Protein AF-A0A7K3WC12-F1 (afdb_monomer)

pLDDT: mean 88.36, std 10.55, range [50.47, 97.44]

Structure (mmCIF, N/CA/C/O backbone):
data_AF-A0A7K3WC12-F1
#
_entry.id   AF-A0A7K3WC12-F1
#
loop_
_atom_site.group_PDB
_atom_site.id
_atom_site.type_symbol
_atom_site.label_atom_id
_atom_site.label_alt_id
_atom_site.label_comp_id
_atom_site.label_asym_id
_atom_site.label_entity_id
_atom_site.label_seq_id
_atom_site.pdbx_PDB_ins_code
_atom_site.Cartn_x
_atom_site.Cartn_y
_atom_site.Cartn_z
_atom_site.occupancy
_atom_site.B_iso_or_equiv
_atom_site.auth_seq_id
_atom_site.auth_comp_id
_atom_site.auth_asym_id
_atom_site.auth_atom_id
_atom_site.pdbx_PDB_model_num
ATOM 1 N N . MET A 1 1 ? 76.749 43.448 -4.462 1.00 50.47 1 MET A N 1
ATOM 2 C CA . MET A 1 1 ? 75.385 42.996 -4.121 1.00 50.47 1 MET A CA 1
ATOM 3 C C . MET A 1 1 ? 74.668 42.726 -5.432 1.00 50.47 1 MET A C 1
ATOM 5 O O . MET A 1 1 ? 74.501 43.660 -6.201 1.00 50.47 1 MET A O 1
ATOM 9 N N . LEU A 1 2 ? 74.403 41.456 -5.745 1.00 51.81 2 LEU A N 1
ATOM 10 C CA . LEU A 1 2 ? 73.801 41.015 -7.010 1.00 51.81 2 LEU A CA 1
ATOM 11 C C . LEU A 1 2 ? 72.285 40.880 -6.825 1.00 51.81 2 LEU A C 1
ATOM 13 O O . LEU A 1 2 ? 71.835 40.265 -5.861 1.00 51.81 2 LEU A O 1
ATOM 17 N N . GLN A 1 3 ? 71.528 41.501 -7.725 1.00 65.56 3 GLN A N 1
ATOM 18 C CA . GLN A 1 3 ? 70.068 41.527 -7.736 1.00 65.56 3 GLN A CA 1
ATOM 19 C C . GLN A 1 3 ? 69.536 40.199 -8.311 1.00 65.56 3 GLN A C 1
ATOM 21 O O . GLN A 1 3 ? 70.023 39.779 -9.363 1.00 65.56 3 GLN A O 1
ATOM 26 N N . PRO A 1 4 ? 68.597 39.505 -7.641 1.00 61.81 4 PRO A N 1
ATOM 27 C CA . PRO A 1 4 ? 68.064 38.240 -8.140 1.00 61.81 4 PRO A CA 1
ATOM 28 C C . PRO A 1 4 ? 67.164 38.459 -9.374 1.00 61.81 4 PRO A C 1
ATOM 30 O O . PRO A 1 4 ? 66.488 39.490 -9.453 1.00 61.81 4 PRO A O 1
ATOM 33 N N . PRO A 1 5 ? 67.151 37.516 -10.336 1.00 66.31 5 PRO A N 1
ATOM 34 C CA . PRO A 1 5 ? 66.331 37.613 -11.541 1.00 66.31 5 PRO A CA 1
ATOM 35 C C . PRO A 1 5 ? 64.835 37.461 -11.228 1.00 66.31 5 PRO A C 1
ATOM 37 O O . PRO A 1 5 ? 64.445 36.773 -10.284 1.00 66.31 5 PRO A O 1
ATOM 40 N N . ALA A 1 6 ? 64.004 38.133 -12.027 1.00 66.31 6 ALA A N 1
ATOM 41 C CA . ALA A 1 6 ? 62.548 38.119 -11.911 1.00 66.31 6 ALA A CA 1
ATOM 42 C C . ALA A 1 6 ? 61.955 36.742 -12.284 1.00 66.31 6 ALA A C 1
ATOM 44 O O . ALA A 1 6 ? 62.493 36.080 -13.173 1.00 66.31 6 ALA A O 1
ATOM 45 N N . PRO A 1 7 ? 60.853 36.311 -11.640 1.00 71.38 7 PRO A N 1
ATOM 46 C CA . PRO A 1 7 ? 60.222 35.026 -11.927 1.00 71.38 7 PRO A CA 1
ATOM 47 C C . PRO A 1 7 ? 59.546 35.029 -13.306 1.00 71.38 7 PRO A C 1
ATOM 49 O O . PRO A 1 7 ? 58.719 35.893 -13.605 1.00 71.38 7 PRO A O 1
ATOM 52 N N . GLU A 1 8 ? 59.888 34.039 -14.133 1.00 69.06 8 GLU A N 1
ATOM 53 C CA . GLU A 1 8 ? 59.203 33.747 -15.393 1.00 69.06 8 GLU A CA 1
ATOM 54 C C . GLU A 1 8 ? 57.738 33.382 -15.116 1.00 69.06 8 GLU A C 1
ATOM 56 O O . GLU A 1 8 ? 57.429 32.500 -14.313 1.00 69.06 8 GLU A O 1
ATOM 61 N N . SER A 1 9 ? 56.823 34.095 -15.771 1.00 70.19 9 SER A N 1
ATOM 62 C CA . SER A 1 9 ? 55.391 33.812 -15.708 1.00 70.19 9 SER A CA 1
ATOM 63 C C . SER A 1 9 ? 55.105 32.528 -16.482 1.00 70.19 9 SER A C 1
ATOM 65 O O . SER A 1 9 ? 55.283 32.484 -17.698 1.00 70.19 9 SER A O 1
ATOM 67 N N . LEU A 1 10 ? 54.686 31.478 -15.774 1.00 71.25 10 LEU A N 1
ATOM 68 C CA . LEU A 1 10 ? 54.249 30.233 -16.399 1.00 71.25 10 LEU A CA 1
ATOM 69 C C . LEU A 1 10 ? 52.965 30.481 -17.214 1.00 71.25 10 LEU A C 1
ATOM 71 O O . LEU A 1 10 ? 52.071 31.177 -16.726 1.00 71.25 10 LEU A O 1
ATOM 75 N N . PRO A 1 11 ? 52.849 29.920 -18.430 1.00 68.62 11 PRO A N 1
ATOM 76 C CA . PRO A 1 11 ? 51.635 30.019 -19.228 1.00 68.62 11 PRO A CA 1
ATOM 77 C C . PRO A 1 11 ? 50.476 29.317 -18.512 1.00 68.62 11 PRO A C 1
ATOM 79 O O . PRO A 1 11 ? 50.584 28.158 -18.109 1.00 68.62 11 PRO A O 1
ATOM 82 N N . THR A 1 12 ? 49.363 30.031 -18.348 1.00 66.75 12 THR A N 1
ATOM 83 C CA . THR A 1 12 ? 48.104 29.471 -17.851 1.00 66.75 12 THR A CA 1
ATOM 84 C C . THR A 1 12 ? 47.630 28.404 -18.842 1.00 66.75 12 THR A C 1
ATOM 86 O O . THR A 1 12 ? 47.512 28.723 -20.026 1.00 66.75 12 THR A O 1
ATOM 89 N N . PRO A 1 13 ? 47.375 27.153 -18.417 1.00 66.75 13 PRO A N 1
ATOM 90 C CA . PRO A 1 13 ? 46.827 26.148 -19.314 1.00 66.75 13 PRO A CA 1
ATOM 91 C C . PRO A 1 13 ? 45.463 26.624 -19.819 1.00 66.75 13 PRO A C 1
ATOM 93 O O . PRO A 1 13 ? 44.580 26.963 -19.0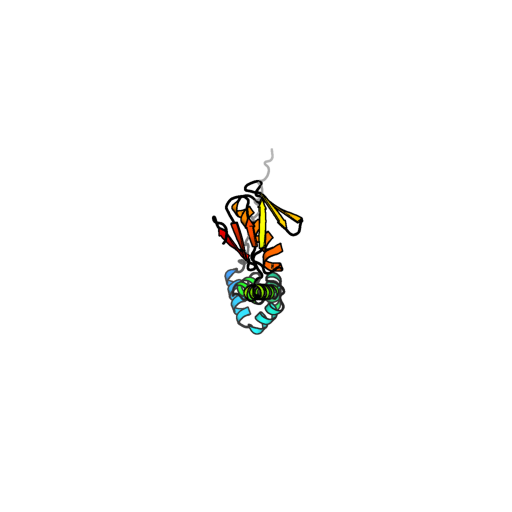30 1.00 66.75 13 PRO A O 1
ATOM 96 N N . ASP A 1 14 ? 45.339 26.670 -21.140 1.00 66.00 14 ASP A N 1
ATOM 97 C CA . ASP A 1 14 ? 44.101 26.906 -21.869 1.00 66.00 14 ASP A CA 1
ATOM 98 C C . ASP A 1 14 ? 43.125 25.764 -21.539 1.00 66.00 14 ASP A C 1
ATOM 100 O O . ASP A 1 14 ? 43.215 24.664 -22.088 1.00 66.00 14 ASP A O 1
ATOM 104 N N . ARG A 1 15 ? 42.246 25.996 -20.554 1.00 59.75 15 ARG A N 1
ATOM 105 C CA . ARG A 1 15 ? 41.078 25.152 -20.275 1.00 59.75 15 ARG A CA 1
ATOM 106 C C . ARG A 1 15 ? 40.041 25.406 -21.363 1.00 59.75 15 ARG A C 1
ATOM 108 O O . ARG A 1 15 ? 39.028 26.063 -21.143 1.00 59.75 15 ARG A O 1
ATOM 115 N N . SER A 1 16 ? 40.313 24.881 -22.547 1.00 61.09 16 SER A N 1
ATOM 116 C CA . SER A 1 16 ? 39.259 24.529 -23.487 1.00 61.09 16 SER A CA 1
ATOM 117 C C . SER A 1 16 ? 38.594 23.261 -22.948 1.00 61.09 16 SER A C 1
ATOM 119 O O . SER A 1 16 ? 38.907 22.151 -23.373 1.00 61.09 16 SER A O 1
ATOM 121 N N . ASP A 1 17 ? 37.760 23.433 -21.920 1.00 60.09 17 ASP A N 1
ATOM 122 C CA . ASP A 1 17 ? 36.864 22.396 -21.424 1.00 60.09 17 ASP A CA 1
ATOM 123 C C . ASP A 1 17 ? 35.842 22.130 -22.544 1.00 60.09 17 ASP A C 1
ATOM 125 O O . ASP A 1 17 ? 34.845 22.838 -22.687 1.00 60.09 17 ASP A O 1
ATOM 129 N N . ASP A 1 18 ? 36.141 21.144 -23.396 1.00 62.31 18 ASP A N 1
ATOM 130 C CA . ASP A 1 18 ? 35.219 20.542 -24.367 1.00 62.31 18 ASP A CA 1
ATOM 131 C C . ASP A 1 18 ? 34.177 19.718 -23.590 1.00 62.31 18 ASP A C 1
ATOM 133 O O . ASP A 1 18 ? 34.143 18.486 -23.601 1.00 62.31 18 ASP A O 1
ATOM 137 N N . GLU A 1 19 ? 33.389 20.418 -22.774 1.00 65.62 19 GLU A N 1
ATOM 138 C CA . GLU A 1 19 ? 32.338 19.845 -21.953 1.00 65.62 19 GLU A CA 1
ATOM 139 C C . GLU A 1 19 ? 31.161 19.558 -22.883 1.00 65.62 19 GLU A C 1
ATOM 141 O O . GLU A 1 19 ? 30.317 20.414 -23.153 1.00 65.62 19 GLU A O 1
ATOM 146 N N . THR A 1 20 ? 31.148 18.344 -23.444 1.00 73.00 20 THR A N 1
ATOM 147 C CA . THR A 1 20 ? 29.985 17.845 -24.180 1.00 73.00 20 THR A CA 1
ATOM 148 C C . THR A 1 20 ? 28.775 17.998 -23.257 1.00 73.00 20 THR A C 1
ATOM 150 O O . THR A 1 20 ? 28.777 17.404 -22.173 1.00 73.00 20 THR A O 1
ATOM 153 N N . PRO A 1 21 ? 27.766 18.811 -23.627 1.00 73.69 21 PRO A N 1
ATOM 154 C CA . PRO A 1 21 ? 26.643 19.075 -22.748 1.00 73.69 21 PRO A CA 1
ATOM 155 C C . PRO A 1 21 ? 25.964 17.751 -22.416 1.00 73.69 21 PRO A C 1
ATOM 157 O O . PRO A 1 21 ? 25.698 16.940 -23.307 1.00 73.69 21 PRO A O 1
ATOM 160 N N . ALA A 1 22 ? 25.710 17.530 -21.126 1.00 76.75 22 ALA A N 1
ATOM 161 C CA . ALA A 1 22 ? 24.978 16.356 -20.681 1.00 76.75 22 ALA A CA 1
ATOM 162 C C . ALA A 1 22 ? 23.647 16.260 -21.456 1.00 76.75 22 ALA A C 1
ATOM 164 O O . ALA A 1 22 ? 22.996 17.291 -21.669 1.00 76.75 22 ALA A O 1
ATOM 165 N N . PRO A 1 23 ? 23.247 15.057 -21.902 1.00 75.69 23 PRO A N 1
ATOM 166 C CA . PRO A 1 23 ? 22.020 14.881 -22.668 1.00 75.69 23 PRO A CA 1
ATOM 167 C C . PRO A 1 23 ? 20.806 15.396 -21.885 1.00 75.69 23 PRO A C 1
ATOM 169 O O . PRO A 1 23 ? 20.717 15.215 -20.669 1.00 75.69 23 PRO A O 1
ATOM 172 N N . ASP A 1 24 ? 19.870 16.044 -22.588 1.00 87.31 24 ASP A N 1
ATOM 173 C CA . ASP A 1 24 ? 18.641 16.569 -21.987 1.00 87.31 24 ASP A CA 1
ATOM 174 C C . ASP A 1 24 ? 17.789 15.402 -21.451 1.00 87.31 24 ASP A C 1
ATOM 176 O O . ASP A 1 24 ? 17.316 14.576 -22.241 1.00 87.31 24 ASP A O 1
ATOM 180 N N . PRO A 1 25 ? 17.544 15.322 -20.129 1.00 85.69 25 PRO A N 1
ATOM 181 C CA . PRO A 1 25 ? 16.776 14.230 -19.538 1.00 85.69 25 PRO A CA 1
ATOM 182 C C . PRO A 1 25 ? 15.335 14.165 -20.064 1.00 85.69 25 PRO A C 1
ATOM 184 O O . PRO A 1 25 ? 14.723 13.099 -20.044 1.00 85.69 25 PRO A O 1
ATOM 187 N N . ARG A 1 26 ? 14.775 15.280 -20.553 1.00 87.12 26 ARG A N 1
ATOM 188 C CA . ARG A 1 26 ? 13.438 15.286 -21.164 1.00 87.12 26 ARG A CA 1
ATOM 189 C C . ARG A 1 26 ? 13.440 14.620 -22.531 1.00 87.12 26 ARG A C 1
ATOM 191 O O . ARG A 1 26 ? 12.538 13.842 -22.815 1.00 87.12 26 ARG A O 1
ATOM 198 N N . ALA A 1 27 ? 14.463 14.879 -23.340 1.00 87.75 27 ALA A N 1
ATOM 199 C CA . ALA A 1 27 ? 14.598 14.252 -24.649 1.00 87.75 27 ALA A CA 1
ATOM 200 C C . ALA A 1 27 ? 14.748 12.728 -24.517 1.00 87.75 27 ALA A C 1
ATOM 202 O O . ALA A 1 27 ? 14.041 11.992 -25.197 1.00 87.75 27 ALA A O 1
ATOM 203 N N . ALA A 1 28 ? 15.579 12.262 -23.576 1.00 86.56 28 ALA A N 1
ATOM 204 C CA . ALA A 1 28 ? 15.744 10.834 -23.289 1.00 86.56 28 ALA A CA 1
ATOM 205 C C . ALA A 1 28 ? 14.435 10.172 -22.816 1.00 86.56 28 ALA A C 1
ATOM 207 O O . ALA A 1 28 ? 14.107 9.054 -23.218 1.00 86.56 28 ALA A O 1
ATOM 208 N N . ARG A 1 29 ? 13.655 10.884 -21.991 1.00 90.38 29 ARG A N 1
ATOM 209 C CA . ARG A 1 29 ? 12.330 10.445 -21.543 1.00 90.38 29 ARG A CA 1
ATOM 210 C C . ARG A 1 29 ? 11.360 10.281 -22.716 1.00 90.38 29 ARG A C 1
ATOM 212 O O . ARG A 1 29 ? 10.725 9.236 -22.838 1.00 90.38 29 ARG A O 1
ATOM 219 N N . ASP A 1 30 ? 11.237 11.304 -23.556 1.00 89.62 30 ASP A N 1
ATOM 220 C CA . ASP A 1 30 ? 10.299 11.302 -24.680 1.00 89.62 30 ASP A CA 1
ATOM 221 C C . ASP A 1 30 ? 10.685 10.251 -25.731 1.00 89.62 30 ASP A C 1
ATOM 223 O O . ASP A 1 30 ? 9.819 9.537 -26.239 1.00 89.62 30 ASP A O 1
ATOM 227 N N . GLU A 1 31 ? 11.982 10.097 -26.005 1.00 89.69 31 GLU A N 1
ATOM 228 C CA . GLU A 1 31 ? 12.508 9.056 -26.888 1.00 89.69 31 GLU A CA 1
ATOM 229 C C . GLU A 1 31 ? 12.169 7.658 -26.371 1.00 89.69 31 GLU A C 1
ATOM 231 O O . GLU A 1 31 ? 11.625 6.847 -27.120 1.00 89.69 31 GLU A O 1
ATOM 236 N N . GLY A 1 32 ? 12.393 7.379 -25.083 1.00 88.69 32 GLY A N 1
ATOM 237 C CA . GLY A 1 32 ? 12.039 6.076 -24.528 1.00 88.69 32 GLY A CA 1
ATOM 238 C C . GLY A 1 32 ? 10.536 5.801 -24.553 1.00 88.69 32 GLY A C 1
ATOM 239 O O . GLY A 1 32 ? 10.135 4.672 -24.837 1.00 88.69 32 GLY A O 1
ATOM 240 N N . VAL A 1 33 ? 9.691 6.823 -24.364 1.00 90.25 33 VAL A N 1
ATOM 241 C CA . VAL A 1 33 ? 8.238 6.678 -24.542 1.00 90.25 33 VAL A CA 1
ATOM 242 C C . VAL A 1 33 ? 7.894 6.312 -25.986 1.00 90.25 33 VAL A C 1
ATOM 244 O O . VAL A 1 33 ? 7.114 5.387 -26.214 1.00 90.25 33 VAL A O 1
ATOM 247 N N . VAL A 1 34 ? 8.477 6.998 -26.970 1.00 93.25 34 VAL A N 1
ATOM 248 C CA . VAL A 1 34 ? 8.249 6.702 -28.392 1.00 93.25 34 VAL A CA 1
ATOM 249 C C . VAL A 1 34 ? 8.720 5.289 -28.742 1.00 93.25 34 VAL A C 1
ATOM 251 O O . VAL A 1 34 ? 7.955 4.536 -29.345 1.00 93.25 34 VAL A O 1
ATOM 254 N N . THR A 1 35 ? 9.927 4.907 -28.322 1.00 91.81 35 THR A N 1
ATOM 255 C CA . THR A 1 35 ? 10.516 3.583 -28.568 1.00 91.81 35 THR A CA 1
ATOM 256 C C . THR A 1 35 ? 9.684 2.471 -27.933 1.00 91.81 35 THR A C 1
ATOM 258 O O . THR A 1 35 ? 9.292 1.528 -28.621 1.00 91.81 35 THR A O 1
ATOM 261 N N . GLY A 1 36 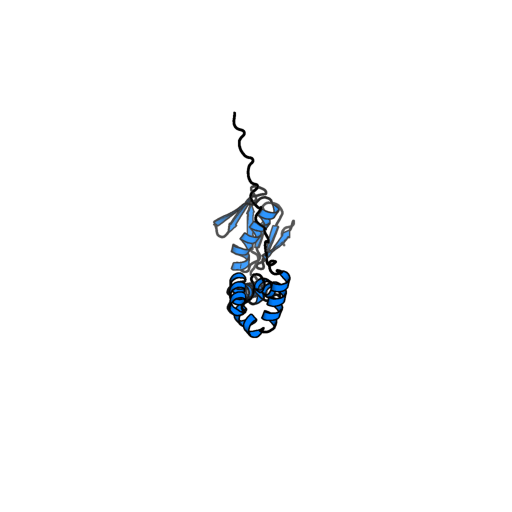? 9.311 2.602 -26.657 1.00 88.88 36 GLY A N 1
ATOM 262 C CA . GLY A 1 36 ? 8.469 1.610 -25.985 1.00 88.88 36 GLY A CA 1
ATOM 263 C C . GLY A 1 36 ? 7.071 1.488 -26.593 1.00 88.88 36 GLY A C 1
ATOM 264 O O . GLY A 1 36 ? 6.528 0.389 -26.692 1.00 88.88 36 GLY A O 1
ATOM 265 N N . LEU A 1 37 ? 6.484 2.593 -27.061 1.00 90.56 37 LEU A N 1
ATOM 266 C CA . LEU A 1 37 ? 5.181 2.567 -27.732 1.00 90.56 37 LEU A CA 1
ATOM 267 C C . LEU A 1 37 ? 5.241 2.101 -29.193 1.00 90.56 37 LEU A C 1
ATOM 269 O O . LEU A 1 37 ? 4.178 1.813 -29.761 1.00 90.56 37 LEU A O 1
ATOM 273 N N . ALA A 1 38 ? 6.427 2.040 -29.800 1.00 93.69 38 ALA A N 1
ATOM 274 C CA . ALA A 1 38 ? 6.636 1.457 -31.121 1.00 93.69 38 ALA A CA 1
ATOM 275 C C . ALA A 1 38 ? 6.632 -0.081 -31.066 1.00 93.69 38 ALA A C 1
ATOM 277 O O . ALA A 1 38 ? 6.081 -0.704 -31.972 1.00 93.69 38 ALA A O 1
ATOM 278 N N . ASP A 1 39 ? 7.138 -0.679 -29.980 1.00 94.56 39 ASP A N 1
ATOM 279 C CA . ASP A 1 39 ? 7.110 -2.129 -29.729 1.00 94.56 39 ASP A CA 1
ATOM 280 C C . ASP A 1 39 ? 6.246 -2.488 -28.503 1.00 94.56 39 ASP A C 1
ATOM 282 O O . ASP A 1 39 ? 6.707 -2.927 -27.445 1.00 94.56 39 ASP A O 1
ATOM 286 N N . ARG A 1 40 ? 4.936 -2.260 -28.644 1.00 92.31 40 ARG A N 1
ATOM 287 C CA . ARG A 1 40 ? 3.967 -2.404 -27.541 1.00 92.31 40 ARG A CA 1
ATOM 288 C C . ARG A 1 40 ? 3.849 -3.834 -27.039 1.00 92.31 40 ARG A C 1
ATOM 290 O O . ARG A 1 40 ? 3.624 -4.037 -25.850 1.00 92.31 40 ARG A O 1
ATOM 297 N N . GLU A 1 41 ? 3.934 -4.808 -27.939 1.00 94.69 41 GLU A N 1
ATOM 298 C CA . GLU A 1 41 ? 3.788 -6.219 -27.583 1.00 94.69 41 GLU A CA 1
ATOM 299 C C . GLU A 1 41 ? 4.947 -6.653 -26.692 1.00 94.69 41 GLU A C 1
ATOM 301 O O . GLU A 1 41 ? 4.712 -7.209 -25.616 1.00 94.69 41 GLU A O 1
ATOM 306 N N . ARG A 1 42 ? 6.181 -6.299 -27.075 1.00 95.69 42 ARG A N 1
ATOM 307 C CA . ARG A 1 42 ? 7.364 -6.586 -26.270 1.00 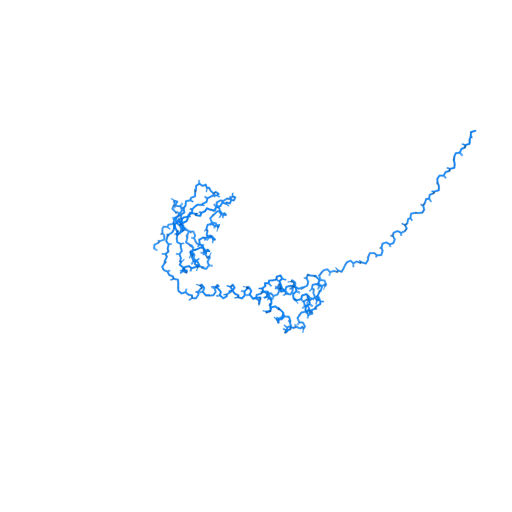95.69 42 ARG A CA 1
ATOM 308 C C . ARG A 1 42 ? 7.351 -5.844 -24.939 1.00 95.69 42 ARG A C 1
ATOM 310 O O . ARG A 1 42 ? 7.635 -6.450 -23.908 1.00 95.69 42 ARG A O 1
ATOM 317 N N . LEU A 1 43 ? 6.976 -4.562 -24.938 1.00 94.12 43 LEU A N 1
ATOM 318 C CA . LEU A 1 43 ? 6.838 -3.770 -23.713 1.00 94.12 43 LEU A CA 1
ATOM 319 C C . LEU A 1 43 ? 5.862 -4.430 -22.726 1.00 94.12 43 LEU A C 1
ATOM 321 O O . LEU A 1 43 ? 6.190 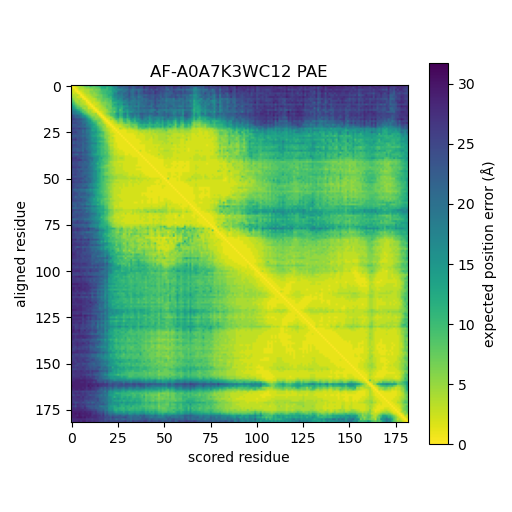-4.608 -21.554 1.00 94.12 43 LEU A O 1
ATOM 325 N N . VAL A 1 44 ? 4.678 -4.834 -23.199 1.00 94.19 44 VAL A N 1
ATOM 326 C CA . VAL A 1 44 ? 3.684 -5.524 -22.365 1.00 94.19 44 VAL A CA 1
ATOM 327 C C . VAL A 1 44 ? 4.228 -6.858 -21.859 1.00 94.19 44 VAL A C 1
ATOM 329 O O . VAL A 1 44 ? 4.078 -7.148 -20.676 1.00 94.19 44 VAL A O 1
ATOM 332 N N . GLU A 1 45 ? 4.886 -7.653 -22.704 1.00 95.94 45 GLU A N 1
ATOM 333 C CA . GLU A 1 45 ? 5.488 -8.928 -22.300 1.00 95.94 45 GLU A CA 1
ATOM 334 C C . GLU A 1 45 ? 6.478 -8.754 -21.136 1.00 95.94 45 GLU A C 1
ATOM 336 O O . GLU A 1 45 ? 6.365 -9.453 -20.126 1.00 95.94 45 GLU A O 1
ATOM 341 N N . LEU A 1 46 ? 7.394 -7.786 -21.244 1.00 96.38 46 LEU A N 1
ATOM 342 C CA . LEU A 1 46 ? 8.385 -7.476 -20.208 1.00 96.38 46 LEU A CA 1
ATOM 343 C C . LEU A 1 46 ? 7.711 -7.077 -18.887 1.00 96.38 46 LEU A C 1
ATOM 345 O O . LEU A 1 46 ? 8.065 -7.587 -17.824 1.00 96.38 46 LEU A O 1
ATOM 349 N N . ILE A 1 47 ? 6.683 -6.225 -18.943 1.00 94.50 47 ILE A N 1
ATOM 350 C CA . ILE A 1 47 ? 5.953 -5.796 -17.742 1.00 94.50 47 ILE A CA 1
ATOM 351 C C . ILE A 1 47 ? 5.169 -6.956 -17.112 1.00 94.50 47 ILE A C 1
ATOM 353 O O . ILE A 1 47 ? 5.092 -7.058 -15.888 1.00 94.50 47 ILE A O 1
ATOM 357 N N . LEU A 1 48 ? 4.584 -7.850 -17.916 1.00 92.62 48 LEU A N 1
ATOM 358 C CA . LEU A 1 48 ? 3.827 -8.993 -17.398 1.00 92.62 48 LEU A CA 1
ATOM 359 C C . LEU A 1 48 ? 4.717 -10.007 -16.661 1.00 92.62 48 LEU A C 1
ATOM 361 O O . LEU A 1 48 ? 4.206 -10.698 -15.772 1.00 92.62 48 LEU A O 1
ATOM 365 N N . GLN A 1 49 ? 6.001 -10.089 -17.028 1.00 94.31 49 GLN A N 1
ATOM 366 C CA . GLN A 1 49 ? 7.027 -10.912 -16.375 1.00 94.31 49 GLN A CA 1
ATOM 367 C C . GLN A 1 49 ? 7.569 -10.274 -15.088 1.00 94.31 49 GLN A C 1
ATOM 369 O O . GLN A 1 49 ? 8.057 -10.985 -14.206 1.00 94.31 49 GLN A O 1
ATOM 374 N N . ALA A 1 50 ? 7.467 -8.951 -14.960 1.00 95.75 50 ALA A N 1
ATOM 375 C CA . ALA A 1 50 ? 7.959 -8.225 -13.803 1.00 95.75 50 ALA A CA 1
ATOM 376 C C . ALA A 1 50 ? 7.167 -8.545 -12.525 1.00 95.75 50 ALA A C 1
ATOM 378 O O . ALA A 1 50 ? 5.933 -8.655 -12.515 1.00 95.75 50 ALA A O 1
ATOM 379 N N . HIS A 1 51 ? 7.902 -8.652 -11.417 1.00 92.56 51 HIS A N 1
ATOM 380 C CA . HIS A 1 51 ? 7.314 -8.894 -10.102 1.00 92.56 51 HIS A CA 1
ATOM 381 C C . HIS A 1 51 ? 6.673 -7.622 -9.537 1.00 92.56 51 HIS A C 1
ATOM 383 O O . HIS A 1 51 ? 5.517 -7.654 -9.124 1.00 92.56 51 HIS A O 1
ATOM 389 N N . ASP A 1 52 ? 7.402 -6.510 -9.589 1.00 91.94 52 ASP A N 1
ATOM 390 C CA . ASP A 1 52 ? 7.051 -5.194 -9.057 1.00 91.94 52 ASP A CA 1
ATOM 391 C C . ASP A 1 52 ? 7.501 -4.075 -10.023 1.00 91.94 52 ASP A C 1
ATOM 393 O O . ASP A 1 52 ? 7.930 -4.350 -11.147 1.00 91.94 52 ASP A O 1
ATOM 397 N N . GLU A 1 53 ? 7.333 -2.811 -9.617 1.00 92.12 53 GLU A N 1
ATOM 398 C CA . GLU A 1 53 ? 7.654 -1.627 -10.433 1.00 92.12 53 GLU A CA 1
ATOM 399 C C . GLU A 1 53 ? 9.163 -1.505 -10.714 1.00 92.12 53 GLU A C 1
ATOM 401 O O . GLU A 1 53 ? 9.539 -1.254 -11.858 1.00 92.12 53 GLU A O 1
ATOM 406 N N . ASP A 1 54 ? 10.023 -1.768 -9.726 1.00 94.00 54 ASP A N 1
ATOM 407 C CA . ASP A 1 54 ? 11.485 -1.656 -9.864 1.00 94.00 54 ASP A CA 1
ATOM 408 C C . ASP A 1 54 ? 12.050 -2.746 -10.792 1.00 94.00 54 ASP A C 1
ATOM 410 O O . ASP A 1 54 ? 12.881 -2.489 -11.673 1.00 94.00 54 ASP A O 1
ATOM 414 N N . HIS A 1 55 ? 11.553 -3.979 -10.652 1.00 95.81 55 HIS A N 1
ATOM 415 C CA . HIS A 1 55 ? 11.883 -5.067 -11.565 1.00 95.81 55 HIS A CA 1
ATOM 416 C C . HIS A 1 55 ? 11.362 -4.773 -12.981 1.00 95.81 55 HIS A C 1
ATOM 418 O O . HIS A 1 55 ? 12.066 -5.042 -13.954 1.00 95.81 55 HIS A O 1
ATOM 424 N N . ALA A 1 56 ? 10.174 -4.171 -13.120 1.00 95.38 56 ALA A N 1
ATOM 425 C CA . ALA A 1 56 ? 9.650 -3.767 -14.424 1.00 95.38 56 ALA A CA 1
ATOM 426 C C . ALA A 1 56 ? 10.531 -2.702 -15.085 1.00 95.38 56 ALA A C 1
ATOM 428 O O . ALA A 1 56 ? 10.845 -2.834 -16.265 1.00 95.38 56 ALA A O 1
ATOM 429 N N . ALA A 1 57 ? 10.970 -1.686 -14.336 1.00 95.06 57 ALA A N 1
ATOM 430 C CA . ALA A 1 57 ? 11.858 -0.646 -14.850 1.00 95.06 57 ALA A CA 1
ATOM 431 C C . ALA A 1 57 ? 13.179 -1.244 -15.353 1.00 95.06 57 ALA A C 1
ATOM 433 O O . ALA A 1 57 ? 13.643 -0.892 -16.439 1.00 95.06 57 ALA A O 1
ATOM 434 N N . THR A 1 58 ? 13.727 -2.216 -14.618 1.00 96.06 58 THR A N 1
ATOM 435 C CA . THR A 1 58 ? 14.942 -2.947 -15.006 1.00 96.06 58 THR A CA 1
ATOM 436 C C . THR A 1 58 ? 14.730 -3.728 -16.308 1.00 96.06 58 THR A C 1
ATOM 438 O O . THR A 1 58 ? 15.458 -3.514 -17.275 1.00 96.06 58 THR A O 1
ATOM 441 N N . LEU A 1 59 ? 13.683 -4.563 -16.387 1.00 96.56 59 LEU A N 1
ATOM 442 C CA . LEU A 1 59 ? 13.385 -5.367 -17.582 1.00 96.56 59 LEU A C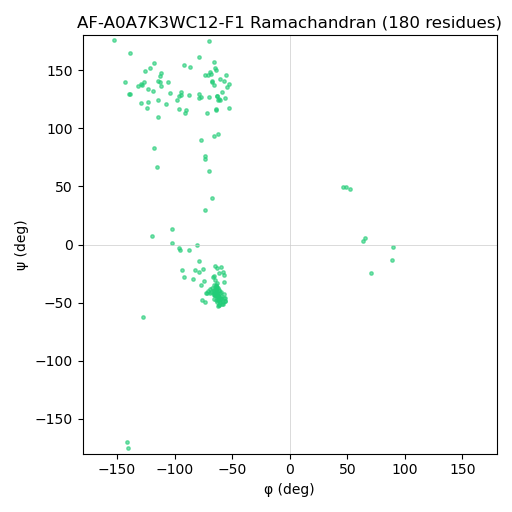A 1
ATOM 443 C C . LEU A 1 59 ? 13.068 -4.518 -18.818 1.00 96.56 59 LEU A C 1
ATOM 445 O O . LEU A 1 59 ? 13.437 -4.896 -19.926 1.00 96.56 59 LEU A O 1
ATOM 449 N N . VAL A 1 60 ? 12.379 -3.388 -18.649 1.00 95.56 60 VAL A N 1
ATOM 450 C CA . VAL A 1 60 ? 12.047 -2.468 -19.747 1.00 95.56 60 VAL A CA 1
ATOM 451 C C . VAL A 1 60 ? 13.289 -1.720 -20.227 1.00 95.56 60 VAL A C 1
ATOM 453 O O . VAL A 1 60 ? 13.482 -1.600 -21.435 1.00 95.56 60 VAL A O 1
ATOM 456 N N . THR A 1 61 ? 14.148 -1.268 -19.308 1.00 96.62 61 THR A N 1
ATOM 457 C CA . THR A 1 61 ? 15.416 -0.608 -19.656 1.00 96.62 61 THR A CA 1
ATOM 458 C C . THR A 1 61 ? 16.313 -1.552 -20.449 1.00 96.62 61 THR A C 1
ATOM 460 O O . THR A 1 61 ? 16.745 -1.210 -21.545 1.00 96.62 61 THR A O 1
ATOM 463 N N . GLU A 1 62 ? 16.541 -2.762 -19.936 1.00 96.12 62 GLU A N 1
ATOM 464 C CA . GLU A 1 62 ? 17.412 -3.753 -20.575 1.00 96.12 62 GLU A CA 1
ATOM 465 C C . GLU A 1 62 ? 16.794 -4.338 -21.852 1.00 96.12 62 GLU A C 1
ATOM 467 O O . GLU A 1 62 ? 17.480 -4.544 -22.850 1.00 96.12 62 GLU A O 1
ATOM 472 N N . GLY A 1 63 ? 15.489 -4.612 -21.838 1.00 95.94 63 GLY A N 1
ATOM 473 C CA . GLY A 1 63 ? 14.795 -5.288 -22.930 1.00 95.94 63 GLY A CA 1
ATOM 474 C C . GLY A 1 63 ? 14.539 -4.416 -24.159 1.00 95.94 63 GLY A C 1
ATOM 475 O O . GLY A 1 63 ? 14.328 -4.973 -25.237 1.00 95.94 63 GLY A O 1
ATOM 476 N N . LEU A 1 64 ? 14.547 -3.088 -24.002 1.00 95.62 64 LEU A N 1
ATOM 477 C CA . LEU A 1 64 ? 14.332 -2.115 -25.079 1.00 95.62 64 LEU A CA 1
ATOM 478 C C . LEU A 1 64 ? 15.529 -1.169 -25.293 1.00 95.62 64 LEU A C 1
ATOM 480 O O . LEU A 1 64 ? 15.406 -0.231 -26.077 1.00 95.62 64 LEU A O 1
ATOM 484 N N . ASP A 1 65 ? 16.658 -1.415 -24.617 1.00 95.56 65 ASP A N 1
ATOM 485 C CA . ASP A 1 65 ? 17.886 -0.604 -24.685 1.00 95.56 65 ASP A CA 1
ATOM 486 C C . ASP A 1 65 ? 17.626 0.895 -24.431 1.00 95.56 65 ASP A C 1
ATOM 488 O O . ASP A 1 65 ? 18.023 1.773 -25.198 1.00 95.56 65 ASP A O 1
ATOM 492 N N . LEU A 1 66 ? 16.871 1.197 -23.367 1.00 93.56 66 LEU A N 1
ATOM 493 C CA . LEU A 1 66 ? 16.466 2.568 -23.052 1.00 93.56 66 LEU A CA 1
ATOM 494 C C . LEU A 1 66 ? 17.512 3.307 -22.216 1.00 93.56 66 LEU A C 1
ATOM 496 O O . LEU A 1 66 ? 18.223 2.732 -21.392 1.00 93.56 66 LEU A O 1
ATOM 500 N N . ALA A 1 67 ? 17.528 4.631 -22.361 1.00 90.69 67 ALA A N 1
ATOM 501 C CA . ALA A 1 67 ? 18.288 5.501 -21.477 1.00 90.69 67 ALA A CA 1
ATOM 502 C C . ALA A 1 67 ? 17.756 5.450 -20.023 1.00 90.69 67 ALA A C 1
ATOM 504 O O . ALA A 1 67 ? 16.551 5.261 -19.809 1.00 90.69 67 ALA A O 1
ATOM 505 N N . PRO A 1 68 ? 18.617 5.690 -19.012 1.00 85.00 68 PRO A N 1
ATOM 506 C CA . PRO A 1 68 ? 18.192 5.764 -17.613 1.00 85.00 68 PRO A CA 1
ATOM 507 C C . PRO A 1 68 ? 17.066 6.788 -17.404 1.00 85.00 68 PRO A C 1
ATOM 509 O O . PRO A 1 68 ? 17.146 7.905 -17.917 1.00 85.00 68 PRO A O 1
ATOM 512 N N . GLY A 1 69 ? 16.027 6.440 -16.639 1.00 84.81 69 GLY A N 1
ATOM 513 C CA . GLY A 1 69 ? 14.885 7.327 -16.375 1.00 84.81 69 GLY A CA 1
ATOM 514 C C . GLY A 1 69 ? 13.743 7.232 -17.399 1.00 84.81 69 GLY A C 1
ATOM 515 O O . GLY A 1 69 ? 12.653 7.760 -17.159 1.00 84.81 69 GLY A O 1
ATOM 516 N N . ALA A 1 70 ? 13.969 6.597 -18.555 1.00 90.56 70 ALA A N 1
ATOM 517 C CA . ALA A 1 70 ? 12.963 6.511 -19.610 1.00 90.56 70 ALA A CA 1
ATOM 518 C C . ALA A 1 70 ? 11.965 5.357 -19.393 1.00 90.56 70 ALA A C 1
ATOM 520 O O . ALA A 1 70 ? 10.791 5.473 -19.757 1.00 90.56 70 ALA A O 1
ATOM 521 N N . ALA A 1 71 ? 12.393 4.272 -18.739 1.00 90.88 71 ALA A N 1
ATOM 522 C CA . ALA A 1 71 ? 11.511 3.171 -18.358 1.00 90.88 71 ALA A CA 1
ATOM 523 C C . ALA A 1 71 ? 10.472 3.606 -17.310 1.00 90.88 71 ALA A C 1
ATOM 525 O O . ALA A 1 71 ? 9.297 3.255 -17.416 1.00 90.88 71 ALA A O 1
ATOM 526 N N . GLU A 1 72 ? 10.863 4.437 -16.345 1.00 90.44 72 GLU A N 1
ATOM 527 C CA . GLU A 1 72 ? 9.975 4.993 -15.324 1.00 90.44 72 GLU A CA 1
ATOM 528 C C . GLU A 1 72 ? 8.854 5.820 -15.966 1.00 90.44 72 GLU A C 1
ATOM 530 O O . GLU A 1 72 ? 7.684 5.679 -15.614 1.00 90.44 72 GLU A O 1
ATOM 535 N N . ALA A 1 73 ? 9.179 6.622 -16.981 1.00 89.75 73 ALA A N 1
ATOM 536 C CA . ALA A 1 73 ? 8.188 7.408 -17.706 1.00 89.75 73 ALA A CA 1
ATOM 537 C C . ALA A 1 73 ? 7.181 6.556 -18.492 1.00 89.75 73 ALA A C 1
ATOM 539 O O . ALA A 1 73 ? 6.008 6.925 -18.576 1.00 89.75 73 ALA A O 1
ATOM 540 N N . LEU A 1 74 ? 7.606 5.412 -19.042 1.00 88.75 74 LEU A N 1
ATOM 541 C CA . LEU A 1 74 ? 6.693 4.430 -19.634 1.00 88.75 74 LEU A CA 1
ATOM 542 C C . LEU A 1 74 ? 5.776 3.816 -18.568 1.00 88.75 74 LEU A C 1
ATOM 544 O O . LEU A 1 74 ? 4.567 3.703 -18.781 1.00 88.75 74 LEU A O 1
ATOM 548 N N . LEU A 1 75 ? 6.318 3.455 -17.403 1.00 89.88 75 LEU A N 1
ATOM 549 C CA . LEU A 1 75 ? 5.545 2.877 -16.298 1.00 89.88 75 LEU A CA 1
ATOM 550 C C . LEU A 1 75 ? 4.517 3.860 -15.713 1.00 89.88 75 LEU A C 1
ATOM 552 O O . LEU A 1 75 ? 3.426 3.437 -15.310 1.00 89.88 75 LEU A O 1
ATOM 556 N N . GLU A 1 76 ? 4.806 5.164 -15.751 1.00 92.19 76 GLU A N 1
ATOM 557 C CA . GLU A 1 76 ? 3.880 6.245 -15.383 1.00 92.19 76 GLU A CA 1
ATOM 558 C C . GLU A 1 76 ? 2.635 6.328 -16.292 1.00 92.19 76 GLU A C 1
ATOM 560 O O . GLU A 1 76 ? 1.593 6.820 -15.846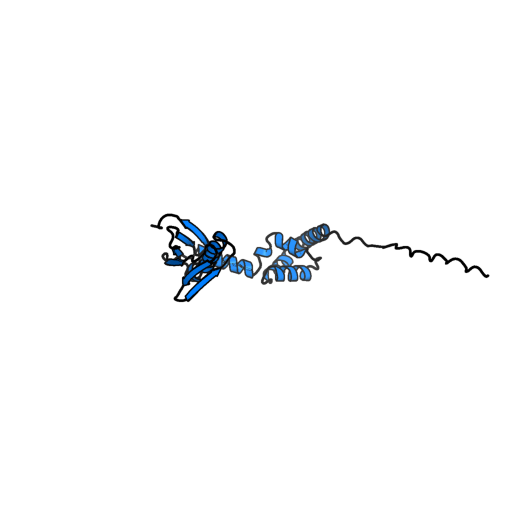 1.00 92.19 76 GLU A O 1
ATOM 565 N N . LEU A 1 77 ? 2.662 5.762 -17.510 1.00 87.19 77 LEU A N 1
ATOM 566 C CA . LEU A 1 77 ? 1.501 5.657 -18.418 1.00 87.19 77 LEU A CA 1
ATOM 567 C C . LEU A 1 77 ? 0.472 4.600 -17.969 1.00 87.19 77 LEU A C 1
ATOM 569 O O . LEU A 1 77 ? -0.212 3.991 -18.788 1.00 87.19 77 LEU A O 1
ATOM 573 N N . GLN A 1 78 ? 0.361 4.362 -16.659 1.00 86.81 78 GLN A N 1
ATOM 574 C CA . GLN A 1 78 ? -0.454 3.318 -16.023 1.00 86.81 78 GLN A CA 1
ATOM 575 C C . GLN A 1 78 ? -0.010 1.880 -16.326 1.00 86.81 78 GLN A C 1
ATOM 577 O O . GLN A 1 78 ? -0.647 0.932 -15.866 1.00 86.81 78 GLN A O 1
ATOM 582 N N . LEU A 1 79 ? 1.107 1.689 -17.027 1.00 84.94 79 LEU A N 1
ATOM 583 C CA . LEU A 1 79 ? 1.619 0.365 -17.372 1.00 84.94 79 LEU A CA 1
ATOM 584 C C . LEU A 1 79 ? 2.069 -0.433 -16.145 1.00 84.94 79 LEU A C 1
ATOM 586 O O . LEU A 1 79 ? 1.920 -1.652 -16.119 1.00 84.94 79 LEU A O 1
ATOM 590 N N . LYS A 1 80 ? 2.487 0.238 -15.069 1.00 83.88 80 LYS A N 1
ATOM 591 C CA . LYS A 1 80 ? 2.800 -0.425 -13.795 1.00 83.88 80 LYS A CA 1
ATOM 592 C C . LYS A 1 80 ? 1.640 -1.193 -13.156 1.00 83.88 80 LYS A C 1
ATOM 594 O O . LYS A 1 80 ? 1.872 -2.096 -12.352 1.00 83.88 80 LYS A O 1
ATOM 599 N N . GLN A 1 81 ? 0.396 -0.891 -13.545 1.00 84.12 81 GLN A N 1
ATOM 600 C CA . GLN A 1 81 ? -0.780 -1.657 -13.117 1.00 84.12 81 GLN A CA 1
ATOM 601 C C . GLN A 1 81 ? -0.765 -3.100 -13.639 1.00 84.12 81 GLN A C 1
ATOM 603 O O . GLN A 1 81 ? -1.465 -3.958 -13.106 1.00 84.12 81 GLN A O 1
ATOM 608 N N . LEU A 1 82 ? 0.039 -3.374 -14.668 1.00 88.12 82 LEU A N 1
ATOM 609 C CA . LEU A 1 82 ? 0.167 -4.690 -15.271 1.00 88.12 82 LEU A CA 1
ATOM 610 C C . LEU A 1 82 ? 1.214 -5.570 -14.584 1.00 88.12 82 LEU A C 1
ATOM 612 O O . LEU A 1 82 ? 1.307 -6.727 -14.966 1.00 88.12 82 LEU A O 1
ATOM 616 N N . THR A 1 83 ? 1.975 -5.092 -13.596 1.00 89.25 83 THR A N 1
ATOM 617 C CA . THR A 1 83 ? 2.952 -5.925 -12.862 1.00 89.25 83 THR A CA 1
ATOM 618 C C . THR A 1 83 ? 2.267 -7.028 -12.048 1.00 89.25 83 THR A C 1
ATOM 620 O O . THR A 1 83 ? 1.087 -6.919 -11.698 1.00 89.25 83 THR A O 1
ATOM 623 N N . TYR A 1 84 ? 2.985 -8.110 -11.723 1.00 89.00 84 TYR A N 1
ATOM 624 C CA . TYR A 1 84 ? 2.416 -9.198 -10.921 1.00 89.00 84 TYR A CA 1
ATOM 625 C C . TYR A 1 84 ? 1.898 -8.714 -9.559 1.00 89.00 84 TYR A C 1
ATOM 627 O O . TYR A 1 84 ? 0.741 -8.985 -9.231 1.00 89.00 84 TYR A O 1
ATOM 635 N N . ALA A 1 85 ? 2.719 -7.983 -8.796 1.00 84.31 85 ALA A N 1
ATOM 636 C CA . ALA A 1 85 ? 2.365 -7.487 -7.469 1.00 84.31 85 ALA A CA 1
ATOM 637 C C . ALA A 1 85 ? 1.088 -6.643 -7.517 1.00 84.31 85 ALA A C 1
ATOM 639 O O . ALA A 1 85 ? 0.154 -6.893 -6.757 1.00 84.31 85 ALA A O 1
ATOM 640 N N . ARG A 1 86 ? 0.985 -5.719 -8.480 1.00 87.31 86 ARG A N 1
ATOM 641 C CA . ARG A 1 86 ? -0.186 -4.847 -8.574 1.00 87.31 86 ARG A CA 1
ATOM 642 C C . ARG A 1 86 ? -1.454 -5.593 -8.989 1.00 87.31 86 ARG A C 1
ATOM 644 O O . ARG A 1 86 ? -2.526 -5.329 -8.447 1.00 87.31 86 ARG A O 1
ATOM 651 N N . ARG A 1 87 ? -1.356 -6.564 -9.903 1.00 88.69 87 ARG A N 1
ATOM 652 C CA . ARG A 1 87 ? -2.496 -7.434 -10.242 1.00 88.69 87 ARG A CA 1
ATOM 653 C C . ARG A 1 87 ? -2.942 -8.270 -9.042 1.00 88.69 87 ARG A C 1
ATOM 655 O O . ARG A 1 87 ? -4.143 -8.407 -8.835 1.00 88.69 87 ARG A O 1
ATOM 662 N N . ALA A 1 88 ? -2.004 -8.813 -8.264 1.00 87.44 88 ALA A N 1
ATOM 663 C CA . ALA A 1 88 ? -2.317 -9.573 -7.055 1.00 87.44 88 ALA A CA 1
ATOM 664 C C . ALA A 1 88 ? -3.045 -8.699 -6.020 1.00 87.44 88 ALA A C 1
ATOM 666 O O . ALA A 1 88 ? -4.094 -9.096 -5.520 1.00 87.44 88 ALA A O 1
ATOM 667 N N . GLU A 1 89 ? -2.570 -7.471 -5.789 1.00 87.12 89 GLU A N 1
ATOM 668 C CA . GLU A 1 89 ? -3.257 -6.495 -4.935 1.00 87.12 89 GLU A CA 1
ATOM 669 C C . GLU A 1 89 ? -4.688 -6.212 -5.408 1.00 87.12 89 GLU A C 1
ATOM 671 O O . GLU A 1 89 ? -5.611 -6.235 -4.598 1.00 87.12 89 GLU A O 1
ATOM 676 N N . LEU A 1 90 ? -4.894 -5.988 -6.711 1.00 87.81 90 LEU A N 1
ATOM 677 C CA . LEU A 1 90 ? -6.223 -5.736 -7.281 1.00 87.81 90 LEU A CA 1
ATOM 678 C C . LEU A 1 90 ? -7.159 -6.942 -7.139 1.00 87.81 90 LEU A C 1
ATOM 680 O O . LEU A 1 90 ? -8.347 -6.768 -6.867 1.00 87.81 90 LEU A O 1
ATOM 684 N N . VAL A 1 91 ? -6.644 -8.162 -7.314 1.00 89.06 91 VAL A N 1
ATOM 685 C CA . VAL A 1 91 ? -7.409 -9.395 -7.077 1.00 89.06 91 VAL A CA 1
ATOM 686 C C . VAL A 1 91 ? -7.803 -9.501 -5.607 1.00 89.06 91 VAL A C 1
ATOM 688 O O . VAL A 1 91 ? -8.962 -9.802 -5.315 1.00 89.06 91 VAL A O 1
ATOM 691 N N . ASP A 1 92 ? -6.893 -9.203 -4.682 1.00 87.19 92 ASP A N 1
ATOM 692 C CA . ASP A 1 92 ? -7.203 -9.216 -3.255 1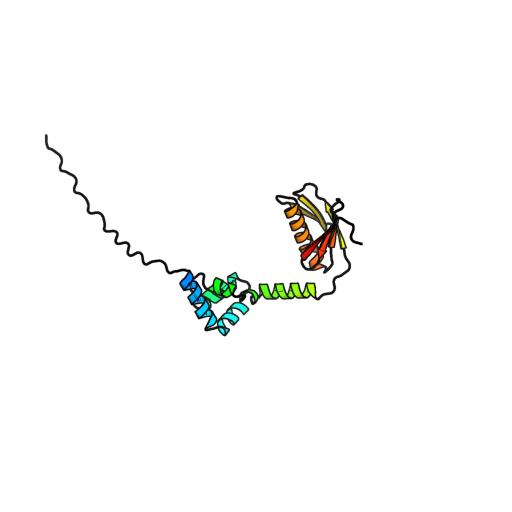.00 87.19 92 ASP A CA 1
ATOM 693 C C . ASP A 1 92 ? -8.228 -8.130 -2.886 1.00 87.19 92 ASP A C 1
ATOM 695 O O . ASP A 1 92 ? -9.176 -8.401 -2.149 1.00 87.19 92 ASP A O 1
ATOM 699 N N . GLU A 1 93 ? -8.080 -6.909 -3.407 1.00 87.94 93 GLU A N 1
ATOM 700 C CA . GLU A 1 93 ? -9.037 -5.809 -3.219 1.00 87.94 93 GLU A CA 1
ATOM 701 C C . GLU A 1 93 ? -10.428 -6.184 -3.752 1.00 87.94 93 GLU A C 1
ATOM 703 O O . GLU A 1 93 ? -11.439 -5.991 -3.069 1.00 87.94 93 GLU A O 1
ATOM 708 N N . LEU A 1 94 ? -10.494 -6.766 -4.953 1.00 89.00 94 LEU A N 1
ATOM 709 C CA . LEU A 1 94 ? -11.744 -7.229 -5.548 1.00 89.00 94 LEU A CA 1
ATOM 710 C C . LEU A 1 94 ? -12.369 -8.354 -4.720 1.00 89.00 94 LEU A C 1
ATOM 712 O O . LEU A 1 94 ? -13.580 -8.352 -4.495 1.00 89.00 94 LEU A O 1
ATOM 716 N N . THR A 1 95 ? -11.554 -9.288 -4.232 1.00 87.69 95 THR A N 1
ATOM 717 C CA . THR A 1 95 ? -12.002 -10.388 -3.370 1.00 87.69 95 THR A CA 1
ATOM 718 C C . THR A 1 95 ? -12.643 -9.842 -2.100 1.00 87.69 95 THR A C 1
ATOM 720 O O . THR A 1 95 ? -13.754 -10.240 -1.753 1.00 87.69 95 THR A O 1
ATOM 723 N N . VAL A 1 96 ? -12.007 -8.869 -1.444 1.00 90.50 96 VAL A N 1
ATOM 724 C CA . VAL A 1 96 ? -12.549 -8.222 -0.240 1.00 90.50 96 VAL A CA 1
ATOM 725 C C . VAL A 1 96 ? -13.874 -7.505 -0.522 1.00 90.50 96 VAL A C 1
ATOM 727 O O . VAL A 1 96 ? -14.788 -7.577 0.298 1.00 90.50 96 VAL A O 1
ATOM 730 N N . ARG A 1 97 ? -14.005 -6.834 -1.672 1.00 87.31 97 ARG A N 1
ATOM 731 C CA . ARG A 1 97 ? -15.225 -6.088 -2.042 1.00 87.31 97 ARG A CA 1
ATOM 732 C C . ARG A 1 97 ? -16.392 -6.976 -2.463 1.00 87.31 97 ARG A C 1
ATOM 734 O O . ARG A 1 97 ? -17.543 -6.592 -2.287 1.00 87.31 97 ARG A O 1
ATOM 741 N N . THR A 1 98 ? -16.106 -8.124 -3.069 1.00 89.81 98 THR A N 1
ATOM 742 C CA . THR A 1 98 ? -17.134 -9.024 -3.619 1.00 89.81 98 THR A CA 1
ATOM 743 C C . THR A 1 98 ? -17.551 -10.115 -2.642 1.00 89.81 98 THR A C 1
ATOM 745 O O . THR A 1 98 ? -18.656 -10.646 -2.758 1.00 89.81 98 THR A O 1
ATOM 748 N N . THR A 1 99 ? -16.705 -10.437 -1.662 1.00 92.00 99 THR A N 1
ATOM 749 C CA . THR A 1 99 ? -17.034 -11.423 -0.634 1.00 92.00 99 THR A CA 1
ATOM 750 C C . THR A 1 99 ? -17.979 -10.808 0.399 1.00 92.00 99 THR A C 1
ATOM 752 O O . THR A 1 99 ? -17.646 -9.771 0.973 1.00 92.00 99 THR A O 1
ATOM 755 N N . PRO A 1 100 ? -19.131 -11.439 0.696 1.00 93.38 100 PRO A N 1
ATOM 756 C CA . PRO A 1 100 ? -20.002 -10.991 1.774 1.00 93.38 100 PRO A CA 1
ATOM 757 C C . PRO A 1 100 ? -19.250 -10.931 3.103 1.00 93.38 100 PRO A C 1
ATOM 759 O O . PRO A 1 100 ? -18.640 -11.913 3.530 1.00 93.38 100 PRO A O 1
ATOM 762 N N . TRP A 1 101 ? -19.299 -9.776 3.761 1.00 94.81 101 TRP A N 1
ATOM 763 C CA . TRP A 1 101 ? -18.644 -9.598 5.049 1.00 94.81 101 TRP A CA 1
ATOM 764 C C . TRP A 1 101 ? -19.404 -10.328 6.159 1.00 94.81 101 TRP A C 1
ATOM 766 O O . TRP A 1 101 ? -20.633 -10.414 6.156 1.00 94.81 101 TRP A O 1
ATOM 776 N N . GLY A 1 102 ? -18.658 -10.850 7.130 1.00 93.31 102 GLY A N 1
ATOM 777 C CA . GLY A 1 102 ? -19.225 -11.404 8.352 1.00 93.31 102 GLY A CA 1
ATOM 778 C C . GLY A 1 102 ? -19.821 -10.320 9.262 1.00 93.31 102 GLY A C 1
ATOM 779 O O . GLY A 1 102 ? -19.679 -9.124 8.996 1.00 93.31 102 GLY A O 1
ATOM 780 N N . PRO A 1 103 ? -20.463 -10.719 10.374 1.00 94.94 103 PRO A N 1
ATOM 781 C CA . PRO A 1 103 ? -21.045 -9.763 11.307 1.00 94.94 103 PRO A CA 1
ATOM 782 C C . PRO A 1 103 ? -19.957 -8.889 11.959 1.00 94.94 103 PRO A C 1
ATOM 784 O O . PRO A 1 103 ? -18.830 -9.377 12.149 1.00 94.94 103 PRO A O 1
ATOM 787 N N . PRO A 1 104 ? -20.289 -7.637 12.335 1.00 94.31 104 PRO A N 1
ATOM 788 C CA . PRO A 1 104 ? -19.354 -6.734 12.991 1.00 94.31 104 PRO A CA 1
ATOM 789 C C . PRO A 1 104 ? -18.747 -7.329 14.264 1.00 94.31 104 PRO A C 1
ATOM 791 O O . PRO A 1 104 ? -19.397 -8.067 15.007 1.00 94.31 104 PRO A O 1
ATOM 794 N N . MET A 1 105 ? -17.489 -6.990 14.515 1.00 94.81 105 MET A N 1
ATOM 795 C CA . MET A 1 105 ? -16.749 -7.339 15.722 1.00 94.81 105 MET A CA 1
ATOM 796 C C . MET A 1 105 ? -16.431 -6.068 16.503 1.00 94.81 105 MET A C 1
ATOM 798 O O . MET A 1 105 ? -16.054 -5.062 15.911 1.00 94.81 105 MET A O 1
ATOM 802 N N . THR A 1 106 ? -16.523 -6.116 17.827 1.00 94.94 106 THR A N 1
ATOM 803 C CA . THR A 1 106 ? -16.150 -4.980 18.675 1.00 94.94 106 THR A CA 1
ATOM 804 C C . THR A 1 106 ? -14.803 -5.238 19.325 1.00 94.94 106 THR A C 1
ATOM 806 O O . THR A 1 106 ? -14.593 -6.292 19.922 1.00 94.94 106 THR A O 1
ATOM 809 N N . LEU A 1 107 ? -13.900 -4.266 19.227 1.00 95.50 107 LEU A N 1
ATOM 810 C CA . LEU A 1 107 ? -12.638 -4.242 19.956 1.00 95.50 107 LEU A CA 1
ATOM 811 C C . LEU A 1 107 ? -12.594 -3.032 20.885 1.00 95.50 107 LEU A C 1
ATOM 813 O O . LEU A 1 107 ? -13.248 -2.010 20.655 1.00 95.50 107 LEU A O 1
ATOM 817 N N . GLN A 1 108 ? -11.783 -3.140 21.930 1.00 95.06 108 GLN A N 1
ATOM 818 C CA . GLN A 1 108 ? -11.534 -2.047 22.854 1.00 95.06 108 GLN A CA 1
ATOM 819 C C . GLN A 1 108 ? -10.081 -1.609 22.752 1.00 95.06 108 GLN A C 1
ATOM 821 O O . GLN A 1 108 ? -9.158 -2.404 22.927 1.00 95.06 108 GLN A O 1
ATOM 826 N N . ALA A 1 109 ? -9.895 -0.325 22.476 1.00 95.25 109 ALA A N 1
ATOM 827 C CA . ALA A 1 109 ? -8.608 0.335 22.503 1.00 95.25 109 ALA A CA 1
ATOM 828 C C . ALA A 1 109 ? -8.565 1.346 23.650 1.00 95.25 109 ALA A C 1
ATOM 830 O O . ALA A 1 109 ? -9.545 2.024 23.962 1.00 95.25 109 ALA A O 1
ATOM 831 N N . SER A 1 110 ? -7.395 1.481 24.258 1.00 94.69 110 SER A N 1
ATOM 832 C CA . SER A 1 110 ? -7.099 2.540 25.215 1.00 94.69 110 SER A CA 1
ATOM 833 C C . SER A 1 110 ? -6.075 3.497 24.619 1.00 94.69 110 SER A C 1
ATOM 835 O O . SER A 1 110 ? -5.197 3.093 23.856 1.00 94.69 110 SER A O 1
ATOM 837 N N . PHE A 1 111 ? -6.176 4.773 24.982 1.00 93.94 111 PHE A N 1
ATOM 838 C CA . PHE A 1 111 ? -5.222 5.810 24.593 1.00 93.94 111 PHE A CA 1
ATOM 839 C C . PHE A 1 111 ? -4.571 6.383 25.855 1.00 93.94 111 PHE A C 1
ATOM 841 O O . PHE A 1 111 ? -5.032 7.407 26.363 1.00 93.94 111 PHE A O 1
ATOM 848 N N . PRO A 1 112 ? -3.525 5.730 26.405 1.00 93.06 112 PRO A N 1
ATOM 849 C CA . PRO A 1 112 ? -2.835 6.231 27.593 1.00 93.06 112 PRO A CA 1
ATOM 850 C C . PRO A 1 112 ? -2.285 7.652 27.409 1.00 93.06 112 PRO A C 1
ATOM 852 O O . PRO A 1 112 ? -2.230 8.427 28.360 1.00 93.06 112 PRO A O 1
ATOM 855 N N . THR A 1 113 ? -1.881 7.998 26.183 1.00 93.69 113 THR A N 1
ATOM 856 C CA . THR A 1 113 ? -1.489 9.354 25.784 1.00 93.69 113 THR A CA 1
ATOM 857 C C . THR A 1 113 ? -2.047 9.662 24.392 1.00 93.69 113 THR A C 1
ATOM 859 O O . THR A 1 113 ? -2.391 8.739 23.653 1.00 93.69 113 THR A O 1
ATOM 862 N N . PRO A 1 114 ? -2.076 10.934 23.954 1.00 92.81 114 PRO A N 1
ATOM 863 C CA . PRO A 1 114 ? -2.430 11.263 22.574 1.00 92.81 114 PRO A CA 1
ATOM 864 C C . PRO A 1 114 ? -1.526 10.589 21.534 1.00 92.81 114 PRO A C 1
ATOM 866 O O . PRO A 1 114 ? -1.931 10.420 20.400 1.00 92.81 114 PRO A O 1
ATOM 869 N N . THR A 1 115 ? -0.307 10.204 21.896 1.00 96.62 115 THR A N 1
ATOM 870 C CA . THR A 1 115 ? 0.700 9.638 20.986 1.00 96.62 115 THR A CA 1
ATOM 871 C C . THR A 1 115 ? 0.840 8.122 21.087 1.00 96.62 115 THR A C 1
ATOM 873 O O . THR A 1 115 ? 1.713 7.550 20.436 1.00 96.62 115 THR A O 1
ATOM 876 N N . THR A 1 116 ? 0.040 7.472 21.938 1.00 96.62 116 THR A N 1
ATOM 877 C CA . THR A 1 116 ? 0.131 6.034 22.213 1.00 96.62 116 THR A CA 1
ATOM 878 C C . THR A 1 116 ? -1.261 5.433 22.322 1.00 96.62 116 THR A C 1
ATOM 880 O O . THR A 1 116 ? -2.073 5.910 23.112 1.00 96.62 116 THR A O 1
ATOM 883 N N . ALA A 1 117 ? -1.512 4.346 21.597 1.00 96.44 117 ALA A N 1
ATOM 884 C CA . ALA A 1 117 ? -2.711 3.534 21.772 1.00 96.44 117 ALA A CA 1
ATOM 885 C C . ALA A 1 117 ? -2.347 2.072 22.017 1.00 96.44 117 ALA A C 1
ATOM 887 O O . ALA A 1 117 ? -1.323 1.584 21.532 1.00 96.44 117 ALA A O 1
ATOM 888 N N . ARG A 1 118 ? -3.196 1.387 22.781 1.00 97.06 118 ARG A N 1
ATOM 889 C CA . ARG A 1 118 ? -3.107 -0.047 23.058 1.00 97.06 118 ARG A CA 1
ATOM 890 C C . ARG A 1 118 ? -4.422 -0.713 22.710 1.00 97.06 118 ARG A C 1
ATOM 892 O O . ARG A 1 118 ? -5.479 -0.159 23.003 1.00 97.06 118 ARG A O 1
ATOM 899 N N . ILE A 1 119 ? -4.354 -1.891 22.114 1.00 96.38 119 ILE A N 1
ATOM 900 C CA . ILE A 1 119 ? -5.514 -2.698 21.743 1.00 96.38 119 ILE A CA 1
ATOM 901 C C . ILE A 1 119 ? -5.178 -4.167 21.965 1.00 96.38 119 ILE A C 1
ATOM 903 O O . ILE A 1 119 ? -4.065 -4.594 21.662 1.00 96.38 119 ILE A O 1
ATOM 907 N N . THR A 1 120 ? -6.131 -4.934 22.482 1.00 96.50 120 THR A N 1
ATOM 908 C CA . THR A 1 120 ? -5.976 -6.384 22.628 1.00 96.50 120 THR A CA 1
ATOM 909 C C . THR A 1 120 ? -6.661 -7.081 21.461 1.00 96.50 120 THR A C 1
ATOM 911 O O . THR A 1 120 ? -7.843 -6.847 21.207 1.00 96.50 120 THR A O 1
ATOM 914 N N . ILE A 1 121 ? -5.919 -7.919 20.743 1.00 95.38 121 ILE A N 1
ATOM 915 C CA . ILE A 1 121 ? -6.402 -8.719 19.615 1.00 95.38 121 ILE A CA 1
ATOM 916 C C . ILE A 1 121 ? -5.963 -10.157 19.881 1.00 95.38 121 ILE A C 1
ATOM 918 O O . ILE A 1 121 ? -4.775 -10.400 20.046 1.00 95.38 121 ILE A O 1
ATOM 922 N N . ASP A 1 122 ? -6.912 -11.095 19.939 1.00 92.38 122 ASP A N 1
ATOM 923 C CA . ASP A 1 122 ? -6.640 -12.522 20.188 1.00 92.38 122 ASP A CA 1
ATOM 924 C C . ASP A 1 122 ? -5.712 -12.761 21.396 1.00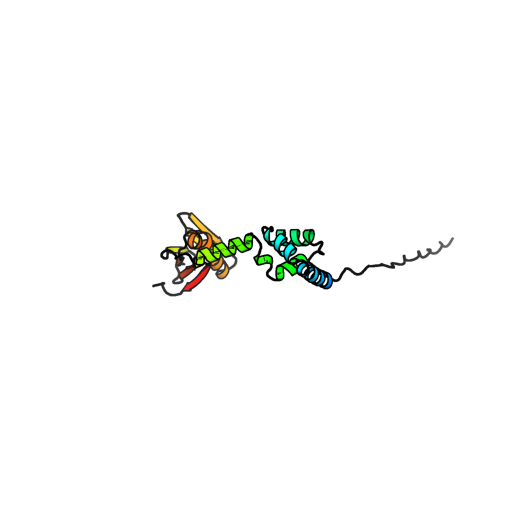 92.38 122 ASP A C 1
ATOM 926 O O . ASP A 1 122 ? -4.697 -13.446 21.301 1.00 92.38 122 ASP A O 1
ATOM 930 N N . ASP A 1 123 ? -6.039 -12.123 22.524 1.00 93.12 123 ASP A N 1
ATOM 931 C CA . ASP A 1 123 ? -5.282 -12.160 23.785 1.00 93.12 123 ASP A CA 1
ATOM 932 C C . ASP A 1 123 ? -3.858 -11.566 23.734 1.00 93.12 123 ASP A C 1
ATOM 934 O O . ASP A 1 123 ? -3.164 -11.533 24.753 1.00 93.12 123 ASP A O 1
ATOM 938 N N . ALA A 1 124 ? -3.429 -11.017 22.594 1.00 96.25 124 ALA A N 1
ATOM 939 C CA . ALA A 1 124 ? -2.181 -10.276 22.460 1.00 96.25 124 ALA A CA 1
ATOM 940 C C . ALA A 1 124 ? -2.421 -8.763 22.574 1.00 96.25 124 ALA A C 1
ATOM 942 O O . ALA A 1 124 ? -3.251 -8.186 21.867 1.00 96.25 124 ALA A O 1
ATOM 943 N N . GLU A 1 125 ? -1.674 -8.092 23.457 1.00 96.69 125 GLU A N 1
ATOM 944 C CA . GLU A 1 125 ? -1.653 -6.628 23.500 1.00 96.69 125 GLU A CA 1
ATOM 945 C C . GLU A 1 125 ? -0.752 -6.092 22.384 1.00 96.69 125 GLU A C 1
ATOM 947 O O . GLU A 1 125 ? 0.429 -6.430 22.279 1.00 96.69 125 GLU A O 1
ATOM 952 N N . HIS A 1 126 ? -1.307 -5.202 21.571 1.00 97.44 126 HIS A N 1
ATOM 953 C CA . HIS A 1 126 ? -0.578 -4.458 20.563 1.00 97.44 126 HIS A CA 1
ATOM 954 C C . HIS A 1 126 ? -0.524 -2.986 20.947 1.00 97.44 126 HIS A C 1
ATOM 956 O O . HIS A 1 126 ? -1.531 -2.390 21.334 1.00 97.44 126 HIS A O 1
ATOM 962 N N . GLN A 1 127 ? 0.651 -2.382 20.783 1.00 97.12 127 GLN A N 1
ATOM 963 C CA . GLN A 1 127 ? 0.864 -0.964 21.037 1.00 97.12 127 GLN A CA 1
ATOM 964 C C . GLN A 1 127 ? 1.297 -0.251 19.757 1.00 97.12 127 GLN A C 1
ATOM 966 O O . GLN A 1 127 ? 2.234 -0.675 19.084 1.00 97.12 127 GLN A O 1
ATOM 971 N N . VAL A 1 128 ? 0.652 0.878 19.470 1.00 96.94 128 VAL A N 1
ATOM 972 C CA . VAL A 1 128 ? 1.066 1.824 18.428 1.00 96.94 128 VAL A CA 1
ATOM 973 C C . VAL A 1 128 ? 1.529 3.122 19.076 1.00 96.94 128 VAL A C 1
ATOM 975 O O . VAL A 1 128 ? 0.942 3.584 20.056 1.00 96.94 128 VAL A O 1
ATOM 978 N N . ARG A 1 129 ? 2.605 3.707 18.542 1.00 96.75 129 ARG A N 1
ATOM 979 C CA . ARG A 1 129 ? 3.177 4.966 19.027 1.00 96.75 129 ARG A CA 1
ATOM 980 C C . ARG A 1 129 ? 3.585 5.849 17.857 1.00 96.75 129 ARG A C 1
ATOM 982 O O . ARG A 1 129 ? 4.302 5.390 16.975 1.00 96.75 129 ARG A O 1
ATOM 989 N N . THR A 1 130 ? 3.160 7.108 17.875 1.00 96.75 130 THR A N 1
ATOM 990 C CA . THR A 1 130 ? 3.456 8.085 16.812 1.00 96.75 130 THR A CA 1
ATOM 991 C C . THR A 1 130 ? 3.725 9.484 17.386 1.00 96.75 130 THR A C 1
ATOM 993 O O . THR A 1 130 ? 3.898 9.636 18.596 1.00 96.75 130 THR A O 1
ATOM 996 N N . GLY A 1 131 ? 3.803 10.512 16.530 1.00 95.56 131 GLY A N 1
ATOM 997 C CA . GLY A 1 131 ? 4.050 11.898 16.939 1.00 95.56 131 GLY A CA 1
ATOM 998 C C . GLY A 1 131 ? 2.812 12.661 17.424 1.00 95.56 131 GLY A C 1
ATOM 999 O O . GLY A 1 131 ? 2.957 13.629 18.167 1.00 95.56 131 GLY A O 1
ATOM 1000 N N . ASN A 1 132 ? 1.598 12.248 17.045 1.00 95.62 132 ASN A N 1
ATOM 1001 C CA . ASN A 1 132 ? 0.359 12.947 17.407 1.00 95.62 132 ASN A CA 1
ATOM 1002 C C . ASN A 1 132 ? -0.860 11.999 17.467 1.00 95.62 132 ASN A C 1
ATOM 1004 O O . ASN A 1 132 ? -0.767 10.803 17.184 1.00 95.62 132 ASN A O 1
ATOM 1008 N N . ARG A 1 133 ? -2.022 12.532 17.868 1.00 92.88 133 ARG A N 1
ATOM 1009 C CA . ARG A 1 133 ? -3.265 11.752 18.017 1.00 92.88 133 ARG A CA 1
ATOM 1010 C C . ARG A 1 133 ? -3.801 11.204 16.709 1.00 92.88 133 ARG A C 1
ATOM 1012 O O . ARG A 1 133 ? -4.217 10.049 16.676 1.00 92.88 133 ARG A O 1
ATOM 1019 N N . HIS A 1 134 ? -3.779 12.018 15.666 1.00 92.50 134 HIS A N 1
ATOM 1020 C CA . HIS A 1 134 ? -4.290 11.637 14.361 1.00 92.50 134 HIS A CA 1
ATOM 1021 C C . HIS A 1 134 ? -3.491 10.464 13.783 1.00 92.50 134 HIS A C 1
ATOM 1023 O O . HIS A 1 134 ? -4.068 9.427 13.469 1.00 92.50 134 HIS A O 1
ATOM 1029 N N . ASP A 1 135 ? -2.162 10.562 13.783 1.00 95.25 135 ASP A N 1
ATOM 1030 C CA . ASP A 1 135 ? -1.274 9.499 13.306 1.00 95.25 135 ASP A CA 1
ATOM 1031 C C . ASP A 1 135 ? -1.426 8.222 14.139 1.00 95.25 135 ASP A C 1
ATOM 1033 O O . ASP A 1 135 ? -1.416 7.117 13.601 1.00 95.25 135 ASP A O 1
ATOM 1037 N N . THR A 1 136 ? -1.622 8.354 15.456 1.00 95.00 136 THR A N 1
ATOM 1038 C CA . THR A 1 136 ? -1.854 7.204 16.344 1.00 95.00 136 THR A CA 1
ATOM 1039 C C . THR A 1 136 ? -3.164 6.500 15.993 1.00 95.00 136 THR A C 1
ATOM 1041 O O . THR A 1 136 ? -3.201 5.272 15.941 1.00 95.00 136 THR A O 1
ATOM 1044 N N . GLN A 1 137 ? -4.231 7.255 15.720 1.00 93.25 137 GLN A N 1
ATOM 1045 C CA . GLN A 1 137 ? -5.509 6.701 15.271 1.00 93.25 137 GLN A CA 1
ATOM 1046 C C . GLN A 1 137 ? -5.384 6.038 13.894 1.00 93.25 137 GLN A C 1
ATOM 1048 O O . GLN A 1 137 ? -5.888 4.932 13.723 1.00 93.25 137 GLN A O 1
ATOM 1053 N N . LEU A 1 138 ? -4.678 6.653 12.940 1.00 94.81 138 LEU A N 1
ATOM 1054 C CA . LEU A 1 138 ? -4.432 6.062 11.620 1.00 94.81 138 LEU A CA 1
ATOM 1055 C C . LEU A 1 138 ? -3.634 4.756 11.713 1.00 94.81 138 LEU A C 1
ATOM 1057 O O . LEU A 1 138 ? -4.011 3.763 11.095 1.00 94.81 138 LEU A O 1
ATOM 1061 N N . GLN A 1 139 ? -2.576 4.720 12.524 1.00 96.31 139 GLN A N 1
ATOM 1062 C CA . GLN A 1 139 ? -1.793 3.503 12.758 1.00 96.31 139 GLN A CA 1
ATOM 1063 C C . GLN A 1 139 ? -2.618 2.412 13.448 1.00 96.31 139 GLN A C 1
ATOM 1065 O O . GLN A 1 139 ? -2.491 1.236 13.112 1.00 96.31 139 GLN A O 1
ATOM 1070 N N . LEU A 1 140 ? -3.501 2.788 14.378 1.00 95.56 140 LEU A N 1
ATOM 1071 C CA . LEU A 1 140 ? -4.433 1.849 14.997 1.00 95.56 140 LEU A CA 1
ATOM 1072 C C . LEU A 1 140 ? -5.407 1.260 13.965 1.00 95.56 140 LEU A C 1
ATOM 1074 O O . LEU A 1 140 ? -5.609 0.049 13.954 1.00 95.56 140 LEU A O 1
ATOM 1078 N N . VAL A 1 141 ? -5.968 2.088 13.077 1.00 96.25 141 VAL A N 1
ATOM 1079 C CA . VAL A 1 141 ? -6.823 1.629 11.969 1.00 96.25 141 VAL A CA 1
ATOM 1080 C C . VAL A 1 141 ? -6.058 0.658 11.074 1.00 96.25 141 VAL A C 1
ATOM 1082 O O . VAL A 1 141 ? -6.528 -0.451 10.857 1.00 96.25 141 VAL A O 1
ATOM 1085 N N . GLN A 1 142 ? -4.856 1.021 10.618 1.00 96.44 142 GLN A N 1
ATOM 1086 C CA . GLN A 1 142 ? -4.024 0.153 9.777 1.00 96.44 142 GLN A CA 1
ATOM 1087 C C . GLN A 1 142 ? -3.726 -1.192 10.451 1.00 96.44 142 GLN A C 1
ATOM 1089 O O . GLN A 1 142 ? -3.815 -2.244 9.814 1.00 96.44 142 GLN A O 1
ATOM 1094 N N . LEU A 1 143 ? -3.412 -1.170 11.749 1.00 96.94 143 LEU A N 1
ATOM 1095 C CA . LEU A 1 143 ? -3.190 -2.372 12.544 1.00 96.94 143 LEU A CA 1
ATOM 1096 C C . LEU A 1 143 ? -4.442 -3.262 12.579 1.00 96.94 143 LEU A C 1
ATOM 1098 O O . LEU A 1 143 ? -4.340 -4.455 12.294 1.00 96.94 143 LEU A O 1
ATOM 1102 N N . VAL A 1 144 ? -5.608 -2.690 12.891 1.00 97.00 144 VAL A N 1
ATOM 1103 C CA . VAL A 1 144 ? -6.889 -3.415 12.967 1.00 97.00 144 VAL A CA 1
ATOM 1104 C C . VAL A 1 144 ? -7.302 -3.964 11.605 1.00 97.00 144 VAL A C 1
ATOM 1106 O O . VAL A 1 144 ? -7.699 -5.127 11.517 1.00 97.00 144 VAL A O 1
ATOM 1109 N N . THR A 1 145 ? -7.155 -3.183 10.534 1.00 96.69 145 THR A N 1
ATOM 1110 C CA . THR A 1 145 ? -7.421 -3.635 9.164 1.00 96.69 145 THR A CA 1
ATOM 1111 C C . THR A 1 145 ? -6.563 -4.846 8.821 1.00 96.69 145 THR A C 1
ATOM 1113 O O . THR A 1 145 ? -7.083 -5.863 8.362 1.00 96.69 145 THR A O 1
ATOM 1116 N N . ARG A 1 146 ? -5.253 -4.756 9.083 1.00 96.25 146 ARG A N 1
ATOM 1117 C CA . ARG A 1 146 ? -4.277 -5.792 8.735 1.00 96.25 146 ARG A CA 1
ATOM 1118 C C . ARG A 1 146 ? -4.446 -7.071 9.550 1.00 96.25 146 ARG A C 1
ATOM 1120 O O . ARG A 1 146 ? -4.277 -8.146 8.990 1.00 96.25 146 ARG A O 1
ATOM 1127 N N . LEU A 1 147 ? -4.719 -6.966 10.850 1.00 97.00 147 LEU A N 1
ATOM 1128 C CA . LEU A 1 147 ? -4.752 -8.129 11.745 1.00 97.00 147 LEU A CA 1
ATOM 1129 C C . LEU A 1 147 ? -6.142 -8.758 11.877 1.00 97.00 147 LEU A C 1
ATOM 1131 O O . LEU A 1 147 ? -6.238 -9.953 12.139 1.00 97.00 147 LEU A O 1
ATOM 1135 N N . VAL A 1 148 ? -7.215 -7.981 11.701 1.00 96.25 148 VAL A N 1
ATOM 1136 C CA . VAL A 1 148 ? -8.579 -8.430 12.016 1.00 96.25 148 VAL A CA 1
ATOM 1137 C C . VAL A 1 148 ? -9.523 -8.225 10.842 1.00 96.25 148 VAL A C 1
ATOM 1139 O O . VAL A 1 148 ? -10.049 -9.211 10.327 1.00 96.25 148 VAL A O 1
ATOM 1142 N N . ALA A 1 149 ? -9.740 -6.981 10.401 1.00 95.94 149 ALA A N 1
ATOM 1143 C CA . ALA A 1 149 ? -10.854 -6.676 9.503 1.00 95.94 149 ALA A CA 1
ATOM 1144 C C . ALA A 1 149 ? -10.715 -7.374 8.142 1.00 95.94 149 ALA A C 1
ATOM 1146 O O . ALA A 1 149 ? -11.650 -8.039 7.694 1.00 95.94 149 ALA A O 1
ATOM 1147 N N . ARG A 1 150 ? -9.531 -7.285 7.516 1.00 94.56 150 ARG A N 1
ATOM 1148 C CA . ARG A 1 150 ? -9.259 -7.903 6.211 1.00 94.56 150 ARG A CA 1
ATOM 1149 C C . ARG A 1 150 ? -9.100 -9.427 6.308 1.00 94.56 150 ARG A C 1
ATOM 1151 O O . ARG A 1 150 ? -9.817 -10.108 5.581 1.00 94.56 150 ARG A O 1
ATOM 1158 N N . PRO A 1 151 ? -8.282 -10.005 7.218 1.00 94.12 151 PRO A N 1
ATOM 1159 C CA . PRO A 1 151 ? -8.138 -11.463 7.307 1.00 94.12 151 PRO A CA 1
ATOM 1160 C C . PRO A 1 151 ? -9.423 -12.199 7.696 1.00 94.12 151 PRO A C 1
ATOM 1162 O O . PRO A 1 151 ? -9.638 -13.329 7.265 1.00 94.12 151 PRO A O 1
ATOM 1165 N N . ARG A 1 152 ? -10.280 -11.581 8.522 1.00 94.69 152 ARG A N 1
ATOM 1166 C CA . ARG A 1 152 ? -11.548 -12.186 8.966 1.00 94.69 152 ARG A CA 1
ATOM 1167 C C . ARG A 1 152 ? -12.749 -11.770 8.125 1.00 94.69 152 ARG A C 1
ATOM 1169 O O . ARG A 1 152 ? -13.839 -12.272 8.393 1.00 94.69 152 ARG A O 1
ATOM 1176 N N . LEU A 1 153 ? -12.563 -10.859 7.163 1.00 95.31 153 LEU A N 1
ATOM 1177 C CA . LEU A 1 153 ? -13.616 -10.239 6.353 1.00 95.31 153 LEU A CA 1
ATOM 1178 C C . LEU A 1 153 ? -14.799 -9.760 7.204 1.00 95.31 153 LEU A C 1
ATOM 1180 O O . LEU A 1 153 ? -15.954 -10.092 6.943 1.00 95.31 153 LEU A O 1
ATOM 1184 N N . ARG A 1 154 ? -14.504 -9.015 8.271 1.00 95.69 154 ARG A N 1
ATOM 1185 C CA . ARG A 1 154 ? -15.503 -8.497 9.216 1.00 95.69 154 ARG A CA 1
ATOM 1186 C C . ARG A 1 154 ? -15.277 -7.015 9.483 1.00 95.69 154 ARG A C 1
ATOM 1188 O O . ARG A 1 154 ? -14.133 -6.632 9.721 1.00 95.69 154 ARG A O 1
ATOM 1195 N N . PRO A 1 155 ? -16.334 -6.189 9.513 1.00 95.94 155 PRO A N 1
ATOM 1196 C CA . PRO A 1 155 ? -16.234 -4.842 10.051 1.00 95.94 155 PRO A CA 1
ATOM 1197 C C . PRO A 1 155 ? -15.812 -4.895 11.519 1.00 95.94 155 PRO A C 1
ATOM 1199 O O . PRO A 1 155 ? -16.242 -5.781 12.262 1.00 95.94 155 PRO A O 1
ATOM 1202 N N . VAL A 1 156 ? -14.985 -3.949 11.945 1.00 96.75 156 VAL A N 1
ATOM 1203 C CA . VAL A 1 156 ? -14.496 -3.858 13.317 1.00 96.75 156 VAL A CA 1
ATOM 1204 C C . VAL A 1 156 ? -14.838 -2.496 13.897 1.00 96.75 156 VAL A C 1
ATOM 1206 O O . VAL A 1 156 ? -14.340 -1.478 13.431 1.00 96.75 156 VAL A O 1
ATOM 1209 N N . THR A 1 157 ? -15.644 -2.474 14.949 1.00 96.12 157 THR A N 1
ATOM 1210 C CA . THR A 1 157 ? -15.917 -1.275 15.739 1.00 96.12 157 THR A CA 1
ATOM 1211 C C . THR A 1 157 ? -14.910 -1.198 16.879 1.00 96.12 157 THR A C 1
ATOM 1213 O O . THR A 1 157 ? -14.928 -2.015 17.797 1.00 96.12 157 THR A O 1
ATOM 1216 N N . VAL A 1 158 ? -14.025 -0.207 16.845 1.00 95.31 158 VAL A N 1
ATOM 1217 C CA . VAL A 1 158 ? -13.054 0.053 17.908 1.00 95.31 158 VAL A CA 1
ATOM 1218 C C . VAL A 1 158 ? -13.608 1.117 18.847 1.00 95.31 158 VAL A C 1
ATOM 1220 O O . VAL A 1 158 ? -13.808 2.268 18.458 1.00 95.31 158 VAL A O 1
ATOM 1223 N N . THR A 1 159 ? -13.822 0.738 20.102 1.00 93.12 159 THR A N 1
ATOM 1224 C CA . THR A 1 159 ? -14.201 1.652 21.185 1.00 93.12 159 THR A CA 1
ATOM 1225 C C . THR A 1 159 ? -12.943 2.234 21.821 1.00 93.12 159 THR A C 1
ATOM 1227 O O . THR A 1 159 ? -12.026 1.495 22.169 1.00 93.12 159 THR A O 1
ATOM 1230 N N . THR A 1 160 ? -12.859 3.557 21.964 1.00 87.00 160 THR A N 1
ATOM 1231 C CA . THR A 1 160 ? -11.622 4.230 22.418 1.00 87.00 160 THR A CA 1
ATOM 1232 C C . THR A 1 160 ? -11.651 4.668 23.888 1.00 87.00 160 THR A C 1
ATOM 1234 O O . THR A 1 160 ? -10.836 5.486 24.315 1.00 87.00 160 THR A O 1
ATOM 1237 N N . GLY A 1 161 ? -12.621 4.185 24.675 1.00 75.50 161 GLY A N 1
ATOM 1238 C CA . GLY A 1 161 ? -12.883 4.623 26.057 1.00 75.50 161 GLY A CA 1
ATOM 1239 C C . GLY A 1 161 ? -13.473 6.038 26.172 1.00 75.50 161 GLY A C 1
ATOM 1240 O O . GLY A 1 161 ? -14.179 6.337 27.130 1.00 75.50 161 GLY A O 1
ATOM 1241 N N . SER A 1 162 ? -13.239 6.897 25.177 1.00 68.44 162 SER A N 1
ATOM 1242 C CA . SER A 1 162 ? -14.061 8.075 24.894 1.00 68.44 162 SER A CA 1
ATOM 1243 C C . SER A 1 162 ? -15.332 7.655 24.143 1.00 68.44 162 SER A C 1
ATOM 1245 O O . SER A 1 162 ? -15.361 6.566 23.570 1.00 68.44 162 SER A O 1
ATOM 1247 N N . ARG A 1 163 ? -16.380 8.493 24.119 1.00 72.06 163 ARG A N 1
ATOM 1248 C CA . ARG A 1 163 ? -17.592 8.295 23.287 1.00 72.06 163 ARG A CA 1
ATOM 1249 C C . ARG A 1 163 ? -17.291 8.440 21.782 1.00 72.06 163 ARG A C 1
ATOM 1251 O O . ARG A 1 163 ? -18.017 9.100 21.063 1.00 72.06 163 ARG A O 1
ATOM 1258 N N . GLN A 1 164 ? -16.152 7.927 21.333 1.00 80.31 164 GLN A N 1
ATOM 1259 C CA . GLN A 1 164 ? -15.731 7.938 19.945 1.00 80.31 164 GLN A CA 1
ATOM 1260 C C . GLN A 1 164 ? -15.472 6.502 19.515 1.00 80.31 164 GLN A C 1
ATOM 1262 O O . GLN A 1 164 ? -14.642 5.792 20.108 1.00 80.31 164 GLN A O 1
ATOM 1267 N N . TRP A 1 165 ? -16.180 6.110 18.467 1.00 87.88 165 TRP A N 1
ATOM 1268 C CA . TRP A 1 165 ? -16.086 4.818 17.816 1.00 87.88 165 TRP A CA 1
ATOM 1269 C C . TRP A 1 165 ? -15.361 4.979 16.486 1.00 87.88 165 TRP A C 1
ATOM 1271 O O . TRP A 1 165 ? -15.562 5.952 15.757 1.00 87.88 165 TRP A O 1
ATOM 1281 N N . ILE A 1 166 ? -14.503 4.016 16.169 1.00 92.94 166 ILE A N 1
ATOM 1282 C CA . ILE A 1 166 ? -13.863 3.916 14.859 1.00 92.94 166 ILE A CA 1
ATOM 1283 C C . ILE A 1 166 ? -14.376 2.635 14.221 1.00 92.94 166 ILE A C 1
ATOM 1285 O O . ILE A 1 166 ? -14.041 1.545 14.680 1.00 92.94 166 ILE A O 1
ATOM 1289 N N . VAL A 1 167 ? -15.198 2.756 13.186 1.00 94.69 167 VAL A N 1
ATOM 1290 C CA . VAL A 1 167 ? -15.664 1.604 12.410 1.00 94.69 167 VAL A CA 1
ATOM 1291 C C . VAL A 1 167 ? -14.680 1.387 11.273 1.00 94.69 167 VAL A C 1
ATOM 1293 O O . VAL A 1 167 ? -14.528 2.253 10.417 1.00 94.69 167 VAL A O 1
ATOM 1296 N N . VAL A 1 168 ? -13.999 0.248 11.288 1.00 96.25 168 VAL A N 1
ATOM 1297 C CA . VAL A 1 168 ? -12.989 -0.165 10.313 1.00 96.25 168 VAL A CA 1
ATOM 1298 C C . VAL A 1 168 ? -13.575 -1.262 9.437 1.00 96.25 168 VAL A C 1
ATOM 1300 O O . VAL A 1 168 ? -13.986 -2.311 9.931 1.00 96.25 168 VAL A O 1
ATOM 1303 N N . GLN A 1 169 ? -13.621 -1.033 8.133 1.00 95.81 169 GLN A N 1
ATOM 1304 C CA . GLN A 1 169 ? -14.129 -1.986 7.155 1.00 95.81 169 GLN A CA 1
ATOM 1305 C C . GLN A 1 169 ? -12.995 -2.876 6.608 1.00 95.81 169 GLN A C 1
ATOM 1307 O O . GLN A 1 169 ? -11.829 -2.469 6.616 1.00 95.81 169 GLN A O 1
ATOM 1312 N N . PRO A 1 170 ? -13.297 -4.101 6.128 1.00 94.75 170 PRO A N 1
ATOM 1313 C CA . PRO A 1 170 ? -12.292 -5.005 5.557 1.00 94.75 170 PRO A CA 1
ATOM 1314 C C . PRO A 1 170 ? -11.503 -4.434 4.370 1.00 94.75 170 PRO A C 1
ATOM 1316 O O . PRO A 1 170 ? -10.366 -4.843 4.139 1.00 94.75 170 PRO A O 1
ATOM 1319 N N . ASP A 1 171 ? -12.089 -3.493 3.630 1.00 92.06 171 ASP A N 1
ATOM 1320 C CA . ASP A 1 171 ? -11.470 -2.795 2.497 1.00 92.06 171 ASP A CA 1
ATOM 1321 C C . ASP A 1 171 ? -10.528 -1.650 2.912 1.00 92.06 171 ASP A C 1
ATOM 1323 O O . ASP A 1 171 ? -9.908 -1.014 2.061 1.00 92.06 171 ASP A O 1
ATOM 1327 N N . GLY A 1 172 ? -10.382 -1.411 4.218 1.00 90.00 172 GLY A N 1
ATOM 1328 C CA . GLY A 1 172 ? -9.508 -0.390 4.780 1.00 90.00 172 GLY A CA 1
ATOM 1329 C C . GLY A 1 172 ? -10.162 0.977 4.959 1.00 90.00 172 GLY A C 1
ATOM 1330 O O . GLY A 1 172 ? -9.512 1.867 5.513 1.00 90.00 172 GLY A O 1
ATOM 1331 N N . HIS A 1 173 ? -11.427 1.161 4.568 1.00 93.50 173 HIS A N 1
ATOM 1332 C CA . HIS A 1 173 ? -12.156 2.372 4.924 1.00 93.50 173 HIS A CA 1
ATOM 1333 C C . HIS A 1 173 ? -12.404 2.427 6.434 1.00 93.50 173 HIS A C 1
ATOM 1335 O O . HIS A 1 173 ? -12.720 1.426 7.078 1.00 93.50 173 HIS A O 1
ATOM 1341 N N . ALA A 1 174 ? -12.261 3.620 7.008 1.00 94.19 174 ALA A N 1
ATOM 1342 C CA . ALA A 1 174 ? -12.571 3.873 8.404 1.00 94.19 174 ALA A CA 1
ATOM 1343 C C . ALA A 1 174 ? -13.481 5.091 8.535 1.00 94.19 174 ALA A C 1
ATOM 1345 O O . ALA A 1 174 ? -13.276 6.108 7.870 1.00 94.19 174 ALA A O 1
ATOM 1346 N N . THR A 1 175 ? -14.476 4.987 9.410 1.00 93.75 175 THR A N 1
ATOM 1347 C CA . THR A 1 175 ? -15.370 6.092 9.760 1.00 93.75 175 THR A CA 1
ATOM 1348 C C . THR A 1 175 ? -15.323 6.343 11.257 1.00 93.75 175 THR A C 1
ATOM 1350 O O . THR A 1 175 ? -15.418 5.405 12.051 1.00 93.75 175 THR A O 1
ATOM 1353 N N . TRP A 1 176 ? -15.208 7.612 11.634 1.00 91.62 176 TRP A N 1
ATOM 1354 C CA . TRP A 1 176 ? -15.251 8.066 13.019 1.00 91.62 176 TRP A CA 1
ATOM 1355 C C . TRP A 1 176 ? -16.679 8.475 13.359 1.00 91.62 176 TRP A C 1
ATOM 1357 O O . TRP A 1 176 ? -17.307 9.207 12.597 1.00 91.62 176 TRP A O 1
ATOM 1367 N N . GLN A 1 177 ? -17.186 7.982 14.482 1.00 88.19 177 GLN A N 1
ATOM 1368 C CA . GLN A 1 177 ? -18.536 8.257 14.963 1.00 88.19 177 GLN A CA 1
ATOM 1369 C C . GLN A 1 177 ? -18.461 8.740 16.411 1.00 88.19 177 GLN A C 1
ATOM 1371 O O . GLN A 1 177 ? -17.702 8.185 17.207 1.00 88.19 177 GLN A O 1
ATOM 1376 N N . ASP A 1 178 ? -19.239 9.771 16.737 1.00 84.69 178 ASP A N 1
ATOM 1377 C CA . ASP A 1 178 ? -19.358 10.321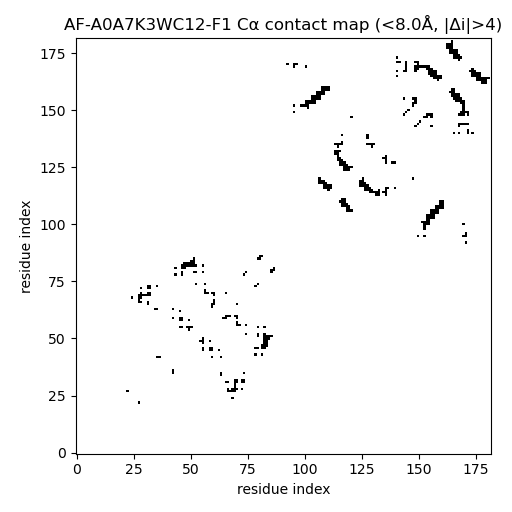 18.097 1.00 84.69 178 ASP A CA 1
ATOM 1378 C C . ASP A 1 178 ? -20.573 9.755 18.862 1.00 84.69 178 ASP A C 1
ATOM 1380 O O . ASP A 1 178 ? -20.748 10.055 20.043 1.00 84.69 178 ASP A O 1
ATOM 1384 N N . ASP A 1 179 ? -21.383 8.917 18.203 1.00 73.25 179 ASP A N 1
ATOM 1385 C CA . ASP A 1 179 ? -22.515 8.179 18.771 1.00 73.25 179 ASP A CA 1
ATOM 1386 C C . ASP A 1 179 ? -22.322 6.668 18.573 1.00 73.25 179 ASP A C 1
ATOM 1388 O O . ASP A 1 179 ? -21.640 6.233 17.640 1.00 73.25 179 ASP A O 1
ATOM 1392 N N . GLU A 1 180 ? -22.903 5.869 19.474 1.00 68.31 180 GLU A N 1
ATOM 1393 C CA . GLU A 1 180 ? -22.777 4.411 19.448 1.00 68.31 180 GLU A CA 1
ATOM 1394 C C . GLU A 1 180 ? -23.399 3.854 18.155 1.00 68.31 180 GLU A C 1
ATOM 1396 O O . GLU A 1 180 ? -24.549 4.188 17.854 1.00 68.31 180 GLU A O 1
ATOM 1401 N N . PRO A 1 181 ? -22.674 3.027 17.373 1.00 63.25 181 PRO A N 1
ATOM 1402 C CA . PRO A 1 181 ? -23.239 2.415 16.179 1.00 63.25 181 PRO A CA 1
ATOM 1403 C C . PRO A 1 181 ? -24.382 1.479 16.584 1.00 63.25 181 PRO A C 1
ATOM 1405 O O . PRO A 1 181 ? -24.155 0.503 17.301 1.00 63.25 181 PRO A O 1
ATOM 1408 N N . GLY A 1 182 ? -25.597 1.822 16.147 1.00 58.78 182 GLY A N 1
ATOM 1409 C CA . GLY A 1 182 ? -26.809 1.018 16.342 1.00 58.78 182 GLY A CA 1
ATOM 1410 C C . GLY A 1 182 ? -26.860 -0.252 15.504 1.00 58.78 182 GLY A C 1
ATOM 1411 O O . GLY A 1 182 ? -26.079 -0.373 14.531 1.00 58.78 182 GLY A O 1
#

Solvent-accessible surface area (backbone atoms only — not comparable to full-atom values): 10265 Å² total; per-residue (Å²): 139,85,82,82,82,80,84,81,82,75,84,77,80,83,78,76,74,82,69,75,75,76,79,58,68,66,60,45,29,55,50,28,39,52,55,45,66,72,43,47,70,60,48,49,52,40,30,56,72,13,55,40,66,70,51,23,33,51,41,42,24,68,74,66,74,41,53,91,70,8,33,55,56,44,34,70,71,60,50,49,59,53,12,44,50,48,42,50,51,52,50,50,53,50,48,55,72,71,46,84,64,49,74,74,41,80,42,60,31,45,57,90,41,63,30,30,37,39,35,60,56,94,92,40,80,45,77,45,75,47,94,36,47,67,57,24,50,51,51,47,50,53,49,44,25,68,72,41,11,41,77,64,34,16,34,31,37,35,36,45,85,53,75,40,34,38,42,32,31,40,84,62,54,70,48,80,34,74,61,83,87,127

Mean predicted aligned error: 9.83 Å

Secondary structure (DSSP, 8-state):
-PPPPPPP-PPPP------PPPPPHHHHHHHHHHHHHHSHHHHHHHHHH-SSHHHHHHHHHHHHTPPTTHHHHHHTTTGGGGSHHHHHHHHHHHHHHHSPP---EEEEEEEEETTEEEEEETTEEEEEE-SSHHHHHHHHHHHHIIIIIHHHT--EEEE-SSS-EEEE-TTS-EEEESS---

InterPro domains:
  IPR013757 DNA topoisomerase, type IIA, alpha-helical domain superfamily [G3DSA:1.10.268.10] (24-98)

Sequence (182 aa):
MLQPPAPESLPTPDRSDDETPAPDPRAARDEGVVTGLADRERLVELILQAHDEDHAATLVTEGLDLAPGAAEALLELQLKQLTYARRAELVDELTVRTTPWGPPMTLQASFPTPTTARITIDDAEHQVRTGNRHDTQLQLVQLVTRLVARPRLRPVTVTTGSRQWIVVQPDGHATWQDDEPG

Nearest PDB structures (foldseek):
  4ddq-assembly1_B  TM=7.318E-01  e=1.099E-01  Bacillus subtilis
  9foy-assembly1_A  TM=7.063E-01  e=9.756E-02  Mycobacterium tuberculosis H37Rv
  3ifz-assembly1_A  TM=7.005E-01  e=1.099E-01  Mycobacterium tuberculosis H37Rv
  2xct-assembly2_U  TM=7.304E-01  e=2.384E-01  Staphylococcus aureus subsp. aureus N315
  6z1a-assembly1_B  TM=6.984E-01  e=3.408E-01  Staphylococcus aureus

Organism: NCBI:txid2497753

Foldseek 3Di:
DDDDDDDDDDDDPPPPPPPPPDDDVVVLQVVLLVQCVVVVVQLLVLQLPAQALVSSLVSSCVVRVGDPPNSNSNVVVVSRCNHNNNVVVVVLLVCLVPDDADEEAEWEKEPPDLQKIWTADPNDIDMGGDDGNVVRVLVVLVVCLVPPQQVRSHWYWYDHVQCWIWTHHNSSDIDIDSHDDD

Radius of gyration: 29.73 Å; Cα contacts (8 Å, |Δi|>4): 271; chains: 1; bounding box: 102×56×59 Å